Protein AF-H6VAK4-F1 (afdb_monomer_lite)

Radius of gyration: 19.09 Å; chains: 1; bounding box: 48×36×64 Å

Structure (mmCIF, N/CA/C/O backbone):
data_AF-H6VAK4-F1
#
_entry.id   AF-H6VAK4-F1
#
loop_
_atom_site.group_PDB
_atom_site.id
_atom_site.type_symbol
_atom_site.label_atom_id
_atom_site.label_alt_id
_atom_site.label_comp_id
_atom_site.label_asym_id
_atom_site.label_entity_id
_atom_site.label_seq_id
_atom_site.pdbx_PDB_ins_code
_atom_site.Cartn_x
_atom_site.Cartn_y
_atom_site.Cartn_z
_atom_site.occupancy
_atom_site.B_iso_or_equiv
_atom_site.auth_seq_id
_atom_site.auth_comp_id
_atom_site.auth_asym_id
_atom_site.auth_atom_id
_atom_site.pdbx_PDB_model_num
ATOM 1 N N . LEU A 1 1 ? 25.080 -25.297 -40.676 1.00 35.22 1 LEU A N 1
ATOM 2 C CA . LEU A 1 1 ? 25.517 -24.060 -39.998 1.00 35.22 1 LEU A CA 1
ATOM 3 C C . LEU A 1 1 ? 24.620 -22.936 -40.492 1.00 35.22 1 LEU A C 1
ATOM 5 O O . LEU A 1 1 ? 24.879 -22.384 -41.548 1.00 35.22 1 LEU A O 1
ATOM 9 N N . ILE A 1 2 ? 23.504 -22.697 -39.806 1.00 36.25 2 ILE A N 1
ATOM 10 C CA . ILE A 1 2 ? 22.778 -21.432 -39.936 1.00 36.25 2 ILE A CA 1
ATOM 11 C C . ILE A 1 2 ? 23.141 -20.692 -38.657 1.00 36.25 2 ILE A C 1
ATOM 13 O O . ILE A 1 2 ? 22.625 -21.015 -37.588 1.00 36.25 2 ILE A O 1
ATOM 17 N N . GLU A 1 3 ? 24.128 -19.806 -38.751 1.00 39.28 3 GLU A N 1
ATOM 18 C CA . GLU A 1 3 ? 24.404 -18.829 -37.705 1.00 39.28 3 GLU A CA 1
ATOM 19 C C . GLU A 1 3 ? 23.199 -17.892 -37.648 1.00 39.28 3 GLU A C 1
ATOM 21 O O . GLU A 1 3 ? 22.994 -17.041 -38.511 1.00 39.28 3 GLU A O 1
ATOM 26 N N . GLY A 1 4 ? 22.331 -18.126 -36.667 1.00 40.47 4 GLY A N 1
ATOM 27 C CA . GLY A 1 4 ? 21.309 -17.165 -36.300 1.00 40.47 4 GLY A CA 1
ATOM 28 C C . GLY A 1 4 ? 21.990 -16.007 -35.588 1.00 40.47 4 GLY A C 1
ATOM 29 O O . GLY A 1 4 ? 22.412 -16.158 -34.442 1.00 40.47 4 GLY A O 1
ATOM 30 N N . ASP A 1 5 ? 22.080 -14.868 -36.268 1.00 41.22 5 ASP A N 1
ATOM 31 C CA . ASP A 1 5 ? 22.431 -13.584 -35.672 1.00 41.22 5 ASP A CA 1
ATOM 32 C C . ASP A 1 5 ? 21.415 -13.266 -34.567 1.00 41.22 5 ASP A C 1
ATOM 34 O O . ASP A 1 5 ? 20.308 -12.770 -34.797 1.00 41.22 5 ASP A O 1
ATOM 38 N N . CYS A 1 6 ? 21.771 -13.605 -33.329 1.00 45.53 6 CYS A N 1
ATOM 39 C CA . CYS A 1 6 ? 21.015 -13.222 -32.151 1.00 45.53 6 CYS A CA 1
ATOM 40 C C . CYS A 1 6 ? 21.293 -11.737 -31.905 1.00 45.53 6 CYS A C 1
ATOM 42 O O . CYS A 1 6 ? 22.131 -11.366 -31.080 1.00 45.53 6 CYS A O 1
ATOM 44 N N . VAL A 1 7 ? 20.618 -10.875 -32.674 1.00 52.66 7 VAL A N 1
ATOM 45 C CA . VAL A 1 7 ? 20.557 -9.435 -32.420 1.00 52.66 7 VAL A CA 1
ATOM 46 C C . VAL A 1 7 ? 20.171 -9.278 -30.955 1.00 52.66 7 VAL A C 1
ATOM 48 O O . VAL A 1 7 ? 19.052 -9.619 -30.566 1.00 52.66 7 VAL A O 1
ATOM 51 N N . LYS A 1 8 ? 21.108 -8.810 -30.121 1.00 50.12 8 LYS A N 1
ATOM 52 C CA . LYS A 1 8 ? 20.860 -8.531 -28.703 1.00 50.12 8 LYS A CA 1
ATOM 53 C C . LYS A 1 8 ? 19.751 -7.490 -28.626 1.00 50.12 8 LYS A C 1
ATOM 55 O O . LYS A 1 8 ? 19.989 -6.295 -28.784 1.00 50.12 8 LYS A O 1
ATOM 60 N N . ALA A 1 9 ? 18.522 -7.955 -28.449 1.00 58.75 9 ALA A N 1
ATOM 61 C CA . ALA A 1 9 ? 17.364 -7.092 -28.376 1.00 58.75 9 ALA A CA 1
ATOM 62 C C . ALA A 1 9 ? 17.539 -6.134 -27.192 1.00 58.75 9 ALA A C 1
ATOM 64 O O . ALA A 1 9 ? 17.789 -6.569 -26.068 1.00 58.75 9 ALA A O 1
ATOM 65 N N . ASN A 1 1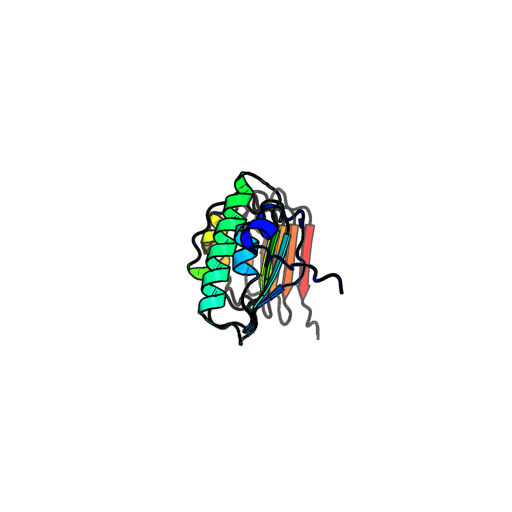0 ? 17.421 -4.827 -27.450 1.00 70.12 10 ASN A N 1
ATOM 66 C CA . ASN A 1 10 ? 17.454 -3.823 -26.393 1.00 70.12 10 ASN A CA 1
ATOM 67 C C . ASN A 1 10 ? 16.316 -4.135 -25.392 1.00 70.12 10 ASN A C 1
ATOM 69 O O . ASN A 1 10 ? 15.145 -4.111 -25.798 1.00 70.12 10 ASN A O 1
ATOM 73 N N . PRO A 1 11 ? 16.621 -4.408 -24.110 1.00 69.44 11 PRO A N 1
ATOM 74 C CA . PRO A 1 11 ? 15.619 -4.780 -23.115 1.00 69.44 11 PRO A CA 1
ATOM 75 C C . PRO A 1 11 ? 14.506 -3.728 -22.965 1.00 69.44 11 PRO A C 1
ATOM 77 O O . PRO A 1 11 ? 13.351 -4.079 -22.726 1.00 69.44 11 PRO A O 1
ATOM 80 N N . GLU A 1 12 ? 14.816 -2.447 -23.187 1.00 75.38 12 GLU A N 1
ATOM 81 C CA . GLU A 1 12 ? 13.841 -1.350 -23.159 1.00 75.38 12 GLU A CA 1
ATOM 82 C C . GLU A 1 12 ? 12.853 -1.388 -24.334 1.00 75.38 12 GLU A C 1
ATOM 84 O O . GLU A 1 12 ? 11.674 -1.064 -24.189 1.00 75.38 12 GLU A O 1
ATOM 89 N N . HIS A 1 13 ? 13.306 -1.791 -25.523 1.00 75.62 13 HIS A N 1
ATOM 90 C CA . HIS A 1 13 ? 12.418 -1.936 -26.677 1.00 75.62 13 HIS A CA 1
ATOM 91 C C . HIS A 1 13 ? 11.466 -3.120 -26.502 1.00 75.62 13 HIS A C 1
ATOM 93 O O . HIS A 1 13 ? 10.291 -3.028 -26.867 1.00 75.62 13 HIS A O 1
ATOM 99 N N . LEU A 1 14 ? 11.948 -4.211 -25.902 1.00 72.31 14 LEU A N 1
ATOM 100 C CA . LEU A 1 14 ? 11.117 -5.369 -25.584 1.00 72.31 14 LEU A CA 1
ATOM 101 C C . LEU A 1 14 ? 10.090 -5.055 -24.491 1.00 72.31 14 LEU A C 1
ATOM 103 O O . LEU A 1 14 ? 8.928 -5.438 -24.617 1.00 72.31 14 LEU A O 1
ATOM 107 N N . SER A 1 15 ? 10.478 -4.320 -23.447 1.00 78.88 15 SER A N 1
ATOM 108 C CA . SER A 1 15 ? 9.568 -3.966 -22.352 1.00 78.88 15 SER A CA 1
ATOM 109 C C . SER A 1 15 ? 8.464 -2.999 -22.785 1.00 78.88 15 SER A C 1
ATOM 111 O O . SER A 1 15 ? 7.313 -3.205 -22.401 1.00 78.88 15 SER A O 1
ATOM 113 N N . LYS A 1 16 ? 8.754 -2.024 -23.662 1.00 84.12 16 LYS A N 1
ATOM 114 C CA . LYS A 1 16 ? 7.732 -1.133 -24.255 1.00 84.12 16 LYS A CA 1
ATOM 115 C C . LYS A 1 16 ? 6.671 -1.890 -25.053 1.00 84.12 16 LYS A C 1
ATOM 117 O O . LYS A 1 16 ? 5.505 -1.505 -25.048 1.00 84.12 16 LYS A O 1
ATOM 122 N N . ARG A 1 17 ? 7.071 -2.963 -25.742 1.00 86.69 17 ARG A N 1
ATOM 123 C CA . ARG A 1 17 ? 6.168 -3.828 -26.520 1.00 86.69 17 ARG A CA 1
ATOM 124 C C . ARG A 1 17 ? 5.537 -4.942 -25.688 1.00 86.69 17 ARG A C 1
ATOM 126 O O . ARG A 1 17 ? 4.727 -5.700 -26.217 1.00 86.69 17 ARG A O 1
ATOM 133 N N . SER A 1 18 ? 5.903 -5.055 -24.412 1.00 88.06 18 SER A N 1
ATOM 134 C CA . SER A 1 18 ? 5.407 -6.120 -23.556 1.00 88.06 18 SER A CA 1
ATOM 135 C C . SER A 1 18 ? 3.895 -6.023 -23.387 1.00 88.06 18 SER A C 1
ATOM 137 O O . SER A 1 18 ? 3.335 -4.972 -23.066 1.00 88.06 18 SER A O 1
ATOM 139 N N . THR A 1 19 ? 3.232 -7.158 -23.570 1.00 93.50 19 THR A N 1
ATOM 140 C CA . THR A 1 19 ? 1.805 -7.331 -23.304 1.00 93.50 19 THR A CA 1
ATOM 141 C C . THR A 1 19 ? 1.542 -7.876 -21.905 1.00 93.50 19 THR A C 1
ATOM 143 O O . THR A 1 19 ? 0.398 -8.183 -21.589 1.00 93.50 19 THR A O 1
ATOM 146 N N . LEU A 1 20 ? 2.578 -8.009 -21.066 1.00 94.50 20 LEU A N 1
ATOM 147 C CA . LEU A 1 20 ? 2.433 -8.538 -19.716 1.00 94.50 20 LEU A CA 1
ATOM 148 C C . LEU A 1 20 ? 1.608 -7.575 -18.857 1.00 94.50 20 LEU A C 1
ATOM 150 O O . LEU A 1 20 ? 2.017 -6.443 -18.604 1.00 94.50 20 LEU A O 1
ATOM 154 N N . GLU A 1 21 ? 0.472 -8.059 -18.363 1.00 95.50 21 GLU A N 1
ATOM 155 C CA . GLU A 1 21 ? -0.410 -7.288 -17.483 1.00 95.50 21 GLU A CA 1
ATOM 156 C C . GLU A 1 21 ? -0.211 -7.620 -16.004 1.00 95.50 21 GLU A C 1
ATOM 158 O O . GLU A 1 21 ? -0.473 -6.789 -15.138 1.00 95.50 21 GLU A O 1
ATOM 163 N N . THR A 1 22 ? 0.273 -8.818 -15.683 1.00 96.44 22 THR A N 1
ATOM 164 C CA . THR A 1 22 ? 0.459 -9.255 -14.298 1.00 96.44 22 THR A CA 1
ATOM 165 C C . THR A 1 22 ? 1.819 -9.902 -14.109 1.00 96.44 22 THR A C 1
ATOM 167 O O . THR A 1 22 ? 2.138 -10.887 -14.765 1.00 96.44 22 THR A O 1
ATOM 170 N N . LEU A 1 23 ? 2.571 -9.409 -13.129 1.00 95.62 23 LEU A N 1
ATOM 171 C CA . LEU A 1 23 ? 3.719 -10.089 -12.551 1.00 95.62 23 LEU A CA 1
ATOM 172 C C . LEU A 1 23 ? 3.431 -10.388 -11.079 1.00 95.62 23 LEU A C 1
ATOM 174 O O . LEU A 1 23 ? 3.449 -9.497 -10.235 1.00 95.62 23 LEU A O 1
ATOM 178 N N . SER A 1 24 ? 3.146 -11.651 -10.764 1.00 91.56 24 SER A N 1
ATOM 179 C CA . SER A 1 24 ? 2.746 -12.064 -9.408 1.00 91.56 24 SER A CA 1
ATOM 180 C C . SER A 1 24 ? 3.899 -12.533 -8.517 1.00 91.56 24 SER A C 1
ATOM 182 O O . SER A 1 24 ? 3.641 -13.065 -7.441 1.00 91.56 24 SER A O 1
ATOM 184 N N . GLY A 1 25 ? 5.148 -12.306 -8.916 1.00 88.19 25 GLY A N 1
ATOM 185 C CA . GLY A 1 25 ? 6.298 -12.604 -8.073 1.00 88.19 25 GLY A CA 1
ATOM 186 C C . GLY A 1 25 ? 7.599 -12.168 -8.724 1.00 88.19 25 GLY A C 1
ATOM 187 O O . GLY A 1 25 ? 8.022 -12.744 -9.720 1.00 88.19 25 GLY A O 1
ATOM 188 N N . PHE A 1 26 ? 8.228 -11.155 -8.144 1.00 91.44 26 PHE A N 1
ATOM 189 C CA . PHE A 1 26 ? 9.594 -10.764 -8.445 1.00 91.44 26 PHE A CA 1
ATOM 190 C C . PHE A 1 26 ? 10.385 -10.702 -7.145 1.00 91.44 26 PHE A C 1
ATOM 192 O O . PHE A 1 26 ? 10.019 -9.960 -6.237 1.00 91.44 26 PHE A O 1
ATOM 199 N N . VAL A 1 27 ? 11.462 -11.476 -7.057 1.00 91.25 27 VAL A N 1
ATOM 200 C CA . VAL A 1 27 ? 12.340 -11.482 -5.887 1.00 91.25 27 VAL A CA 1
ATOM 201 C C . VAL A 1 27 ? 13.517 -10.558 -6.162 1.00 91.25 27 VAL A C 1
ATOM 203 O O . VAL A 1 27 ? 14.342 -10.824 -7.033 1.00 91.25 27 VAL A O 1
ATOM 206 N N . MET A 1 28 ? 13.602 -9.477 -5.401 1.00 87.88 28 MET A N 1
ATOM 207 C CA . MET A 1 28 ? 14.709 -8.540 -5.427 1.00 87.88 28 MET A CA 1
ATOM 208 C C . MET A 1 28 ? 15.773 -8.969 -4.419 1.00 87.88 28 MET A C 1
ATOM 210 O O . MET A 1 28 ? 15.598 -8.813 -3.214 1.00 87.88 28 MET A O 1
ATOM 214 N N . GLY A 1 29 ? 16.881 -9.500 -4.929 1.00 83.50 29 GLY A N 1
ATOM 215 C CA . GLY A 1 29 ? 18.116 -9.723 -4.178 1.00 83.50 29 GLY A CA 1
ATOM 216 C C . GLY A 1 29 ? 19.263 -8.954 -4.828 1.00 83.50 29 GLY A C 1
ATOM 217 O O . GLY A 1 29 ? 19.161 -7.752 -5.085 1.00 83.50 29 GLY A O 1
ATOM 218 N N . GLU A 1 30 ? 20.343 -9.652 -5.162 1.00 77.62 30 GLU A N 1
ATOM 219 C CA . GLU A 1 30 ? 21.516 -9.034 -5.791 1.00 77.62 30 GLU A CA 1
ATOM 220 C C . GLU A 1 30 ? 21.344 -8.745 -7.289 1.00 77.62 30 GLU A C 1
ATOM 222 O O . GLU A 1 30 ? 21.948 -7.800 -7.811 1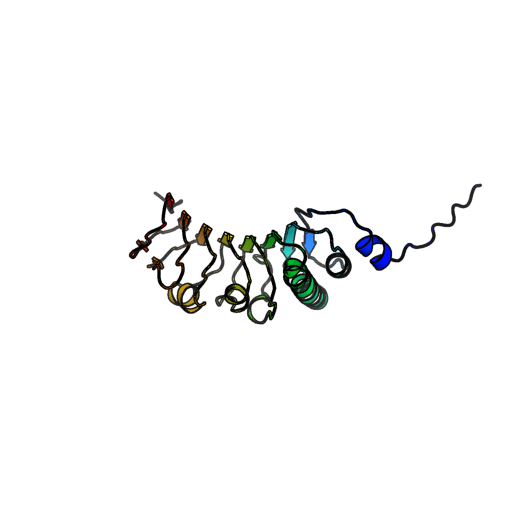.00 77.62 30 GLU A O 1
ATOM 227 N N . SER A 1 31 ? 20.511 -9.537 -7.971 1.00 72.38 31 SER A N 1
ATOM 228 C CA . SER A 1 31 ? 20.282 -9.457 -9.416 1.00 72.38 31 SER A CA 1
ATOM 229 C C . SER A 1 31 ? 19.615 -8.146 -9.829 1.00 72.38 31 SER A C 1
ATOM 231 O O . SER A 1 31 ? 18.686 -7.671 -9.174 1.00 72.38 31 SER A O 1
ATOM 233 N N . GLU A 1 32 ? 20.066 -7.591 -10.949 1.00 73.56 32 GLU A N 1
ATOM 234 C CA . GLU A 1 32 ? 19.511 -6.379 -11.560 1.00 73.56 32 GLU A CA 1
ATOM 235 C C . GLU A 1 32 ? 18.471 -6.719 -12.634 1.00 73.56 32 GLU A C 1
ATOM 237 O O . GLU A 1 32 ? 18.398 -7.854 -13.104 1.00 73.56 32 GLU A O 1
ATOM 242 N N . GLY A 1 33 ? 17.706 -5.719 -13.082 1.00 78.69 33 GLY A N 1
ATOM 243 C CA . GLY A 1 33 ? 17.108 -5.737 -14.420 1.00 78.69 33 GLY A CA 1
ATOM 244 C C . GLY A 1 33 ? 15.597 -5.548 -14.459 1.00 78.69 33 GLY A C 1
ATOM 245 O O . GLY A 1 33 ? 15.107 -4.810 -15.310 1.00 78.69 33 GLY A O 1
ATOM 246 N N . PHE A 1 34 ? 14.832 -6.163 -13.553 1.00 87.81 34 PHE A N 1
ATOM 247 C CA . PHE A 1 34 ? 13.371 -6.036 -13.628 1.00 87.81 34 PHE A CA 1
ATOM 248 C C . PHE A 1 34 ? 12.846 -4.619 -13.336 1.00 87.81 34 PHE A C 1
ATOM 250 O O . PHE A 1 34 ? 12.007 -4.158 -14.110 1.00 87.81 34 PHE A O 1
ATOM 257 N N . PRO A 1 35 ? 13.306 -3.891 -12.296 1.00 89.38 35 PRO A N 1
ATOM 258 C CA . PRO A 1 35 ? 12.824 -2.531 -12.041 1.00 89.38 35 PRO A CA 1
ATOM 259 C C . PRO A 1 35 ? 12.971 -1.596 -13.249 1.00 89.38 35 PRO A C 1
ATOM 261 O O . PRO A 1 35 ? 12.055 -0.846 -13.583 1.00 89.38 35 PRO A O 1
ATOM 264 N N . GLN A 1 36 ? 14.089 -1.701 -13.967 1.00 88.44 36 GLN A N 1
ATOM 265 C CA . GLN A 1 36 ? 14.347 -0.935 -15.182 1.00 88.44 36 GLN A CA 1
ATOM 266 C C . GLN A 1 36 ? 13.302 -1.250 -16.255 1.00 88.44 36 GLN A C 1
ATOM 268 O O . GLN A 1 36 ? 12.682 -0.342 -16.805 1.00 88.44 36 GLN A O 1
ATOM 273 N N . LEU A 1 37 ? 13.038 -2.538 -16.501 1.00 90.88 37 LEU A N 1
ATOM 274 C CA . LEU A 1 37 ? 12.029 -2.974 -17.467 1.00 90.88 37 LEU A CA 1
ATOM 275 C C . LEU A 1 37 ? 10.624 -2.518 -17.069 1.00 90.88 37 LEU A C 1
ATOM 277 O O . LEU A 1 37 ? 9.894 -2.001 -17.912 1.00 90.88 37 LEU A O 1
ATOM 281 N N . MET A 1 38 ? 10.264 -2.661 -15.790 1.00 92.56 38 MET A N 1
ATOM 282 C CA . MET A 1 38 ? 8.957 -2.297 -15.237 1.00 92.56 38 MET A CA 1
ATOM 283 C C . MET A 1 38 ? 8.565 -0.853 -15.571 1.00 92.56 38 MET A C 1
ATOM 285 O O . MET A 1 38 ? 7.401 -0.600 -15.882 1.00 92.56 38 MET A O 1
ATOM 289 N N . SER A 1 39 ? 9.527 0.074 -15.581 1.00 91.19 39 SER A N 1
ATOM 290 C CA . SER A 1 39 ? 9.291 1.488 -15.909 1.00 91.19 39 SER A CA 1
ATOM 291 C C . SER A 1 39 ? 8.786 1.730 -17.345 1.00 91.19 39 SER A C 1
ATOM 293 O O . SER A 1 39 ? 8.204 2.772 -17.649 1.00 91.19 39 SER A O 1
ATOM 295 N N . HIS A 1 40 ? 8.959 0.758 -18.239 1.00 91.44 40 HIS A N 1
ATOM 296 C CA . HIS A 1 40 ? 8.570 0.857 -19.644 1.00 91.44 40 HIS A CA 1
ATOM 297 C C . HIS A 1 40 ? 7.342 0.005 -20.000 1.00 91.44 40 HIS A C 1
ATOM 299 O O . HIS A 1 40 ? 6.793 0.143 -21.094 1.00 91.44 40 HIS A O 1
ATOM 305 N N . MET A 1 41 ? 6.872 -0.852 -19.090 1.00 93.19 41 MET A N 1
ATOM 306 C CA . MET A 1 41 ? 5.788 -1.805 -19.346 1.00 93.19 41 MET A CA 1
ATOM 307 C C . MET A 1 41 ? 4.408 -1.160 -19.159 1.00 93.19 41 MET A C 1
ATOM 309 O O . MET A 1 41 ? 3.751 -1.306 -18.127 1.00 93.19 41 MET A O 1
ATOM 313 N N . LYS A 1 42 ? 3.920 -0.461 -20.190 1.00 90.44 42 LYS A N 1
ATOM 314 C CA . LYS A 1 42 ? 2.657 0.306 -20.132 1.00 90.44 42 LYS A CA 1
ATOM 315 C C . LYS A 1 42 ? 1.407 -0.534 -19.864 1.00 90.44 42 LYS A C 1
ATOM 317 O O . LYS A 1 42 ? 0.452 -0.026 -19.274 1.00 90.44 42 LYS A O 1
ATOM 322 N N . ARG A 1 43 ? 1.412 -1.811 -20.253 1.00 92.81 43 ARG A N 1
ATOM 323 C CA . ARG A 1 43 ? 0.301 -2.746 -20.012 1.00 92.81 43 ARG A CA 1
ATOM 324 C C . ARG A 1 43 ? 0.340 -3.417 -18.644 1.00 92.81 43 ARG A C 1
ATOM 326 O O . ARG A 1 43 ? -0.673 -3.967 -18.238 1.00 92.81 43 ARG A O 1
ATOM 333 N N . LEU A 1 44 ? 1.438 -3.307 -17.898 1.00 95.75 44 LEU A N 1
ATOM 334 C CA . LEU A 1 44 ? 1.546 -3.921 -16.579 1.00 95.75 44 LEU A CA 1
ATOM 335 C C . LEU A 1 44 ? 0.531 -3.280 -15.622 1.00 95.75 44 LEU A C 1
ATOM 337 O O . LEU A 1 44 ? 0.561 -2.078 -15.375 1.00 95.75 44 LEU A O 1
ATOM 341 N N . ARG A 1 45 ? -0.405 -4.080 -15.113 1.00 96.19 45 ARG A N 1
ATOM 342 C CA . ARG A 1 45 ? -1.478 -3.683 -14.191 1.00 96.19 45 ARG A CA 1
ATOM 343 C C . ARG A 1 45 ? -1.234 -4.163 -12.776 1.00 96.19 45 ARG A C 1
ATOM 345 O O . ARG A 1 45 ? -1.618 -3.475 -11.841 1.00 96.19 45 ARG A O 1
ATOM 352 N N . LYS A 1 46 ? -0.604 -5.320 -12.596 1.00 97.94 46 LYS A N 1
ATOM 353 C CA . LYS A 1 46 ? -0.397 -5.917 -11.276 1.00 97.94 46 LYS A CA 1
ATOM 354 C C . LYS A 1 46 ? 1.043 -6.347 -11.091 1.00 97.94 46 LYS A C 1
ATOM 356 O O . LYS A 1 46 ? 1.570 -7.081 -11.921 1.00 97.94 46 LYS A O 1
ATOM 361 N N . VAL A 1 47 ? 1.651 -5.930 -9.987 1.00 97.12 47 VAL A N 1
ATOM 362 C CA . VAL A 1 47 ? 3.030 -6.290 -9.646 1.00 97.12 47 VAL A CA 1
ATOM 363 C C . VAL A 1 47 ? 3.109 -6.722 -8.190 1.00 97.12 47 VAL A C 1
ATOM 365 O O . VAL A 1 47 ? 2.572 -6.048 -7.311 1.00 97.12 47 VAL A O 1
ATOM 368 N N . LYS A 1 48 ? 3.780 -7.847 -7.937 1.00 97.25 48 LYS A N 1
ATOM 369 C CA . LYS A 1 48 ? 4.169 -8.299 -6.601 1.00 97.25 48 LYS A CA 1
ATOM 370 C C . LYS A 1 48 ? 5.686 -8.419 -6.514 1.00 97.25 48 LYS A C 1
ATOM 372 O O . LYS A 1 48 ? 6.281 -9.158 -7.297 1.00 97.25 48 LYS A O 1
ATOM 377 N N . ILE A 1 49 ? 6.286 -7.712 -5.567 1.00 94.88 49 ILE A N 1
ATOM 378 C CA . ILE A 1 49 ? 7.733 -7.669 -5.344 1.00 94.88 49 ILE A CA 1
ATOM 379 C C . ILE A 1 49 ? 8.045 -8.170 -3.931 1.00 94.88 49 ILE A C 1
ATOM 381 O O . ILE A 1 49 ? 7.335 -7.828 -2.991 1.00 94.88 49 ILE A O 1
ATOM 385 N N . TRP A 1 50 ? 9.108 -8.956 -3.792 1.00 94.38 50 TRP A N 1
ATOM 386 C CA . TRP A 1 50 ? 9.668 -9.405 -2.520 1.00 94.38 50 TRP A CA 1
ATOM 387 C C . TRP A 1 50 ? 11.111 -8.931 -2.410 1.00 94.38 50 TRP A C 1
ATOM 389 O O . TRP A 1 50 ? 11.959 -9.350 -3.195 1.00 94.38 50 TRP A O 1
ATOM 399 N N . CYS A 1 51 ? 11.401 -8.063 -1.453 1.00 92.44 51 CYS A N 1
ATOM 400 C CA . CYS A 1 51 ? 12.727 -7.514 -1.214 1.00 92.44 51 CYS A CA 1
ATOM 401 C C . CYS A 1 51 ? 13.445 -8.339 -0.150 1.00 92.44 51 CYS A C 1
ATOM 403 O O . CYS A 1 51 ? 13.029 -8.370 1.006 1.00 92.44 51 CYS A O 1
ATOM 405 N N . LYS A 1 52 ? 14.539 -8.992 -0.547 1.00 91.94 52 LYS A N 1
ATOM 406 C CA . LYS A 1 52 ? 15.418 -9.731 0.361 1.00 91.94 52 LYS A CA 1
ATOM 407 C C . LYS A 1 52 ? 16.393 -8.795 1.067 1.00 91.94 52 LYS A C 1
ATOM 409 O O . LYS A 1 52 ? 16.744 -7.740 0.539 1.00 91.94 52 LYS A O 1
ATOM 414 N N . SER A 1 53 ? 16.932 -9.244 2.196 1.00 90.38 53 SER A N 1
ATOM 415 C CA . SER A 1 53 ? 18.019 -8.562 2.921 1.00 90.38 53 SER A CA 1
ATOM 416 C C . SER A 1 53 ? 19.274 -8.334 2.068 1.00 90.38 53 SER A C 1
ATOM 418 O O . SER A 1 53 ? 20.006 -7.369 2.263 1.00 90.38 53 SER A O 1
ATOM 420 N N . THR A 1 54 ? 19.491 -9.192 1.069 1.00 90.06 54 THR A N 1
ATOM 421 C CA . THR A 1 54 ? 20.586 -9.105 0.084 1.00 90.06 54 THR A CA 1
ATOM 422 C C . THR A 1 54 ? 20.386 -8.023 -0.987 1.00 90.06 54 THR A C 1
ATOM 424 O O . THR A 1 54 ? 21.254 -7.831 -1.843 1.00 90.06 54 THR A O 1
ATOM 427 N N . ALA A 1 55 ? 19.253 -7.311 -0.988 1.00 88.75 55 ALA A N 1
ATOM 428 C CA . ALA A 1 55 ? 18.982 -6.264 -1.964 1.00 88.75 55 ALA A CA 1
ATOM 429 C C . ALA A 1 55 ? 19.972 -5.098 -1.829 1.00 88.75 55 ALA A C 1
ATOM 431 O O . ALA A 1 55 ? 20.006 -4.375 -0.834 1.00 88.75 55 ALA A O 1
ATOM 432 N N . LYS A 1 56 ? 20.772 -4.874 -2.876 1.00 88.62 56 LYS A N 1
ATOM 433 C CA . LYS A 1 56 ? 21.735 -3.765 -2.921 1.00 88.62 56 LYS A CA 1
ATOM 434 C C . LYS A 1 56 ? 21.001 -2.421 -2.974 1.00 88.62 56 LYS A C 1
ATOM 436 O O . LYS A 1 56 ? 20.011 -2.287 -3.691 1.00 88.62 56 LYS A O 1
ATOM 441 N N . ARG A 1 57 ? 21.551 -1.379 -2.333 1.00 87.88 57 ARG A N 1
ATOM 442 C CA . ARG A 1 57 ? 20.979 -0.013 -2.336 1.00 87.88 57 ARG A CA 1
ATOM 443 C C . ARG A 1 57 ? 20.644 0.498 -3.741 1.00 87.88 57 ARG A C 1
ATOM 445 O O . ARG A 1 57 ? 19.587 1.075 -3.953 1.00 87.88 57 ARG A O 1
ATOM 452 N N . ARG A 1 58 ? 21.510 0.225 -4.721 1.00 88.44 58 ARG A N 1
ATOM 453 C CA . ARG A 1 58 ? 21.267 0.566 -6.132 1.00 88.44 58 ARG A CA 1
ATOM 454 C C . ARG A 1 58 ? 20.011 -0.105 -6.719 1.00 88.44 58 ARG A C 1
ATOM 456 O O . ARG A 1 58 ? 19.288 0.557 -7.453 1.00 88.44 58 ARG A O 1
ATOM 463 N N . ASN A 1 59 ? 19.717 -1.361 -6.361 1.00 88.44 59 ASN A N 1
ATOM 464 C CA . 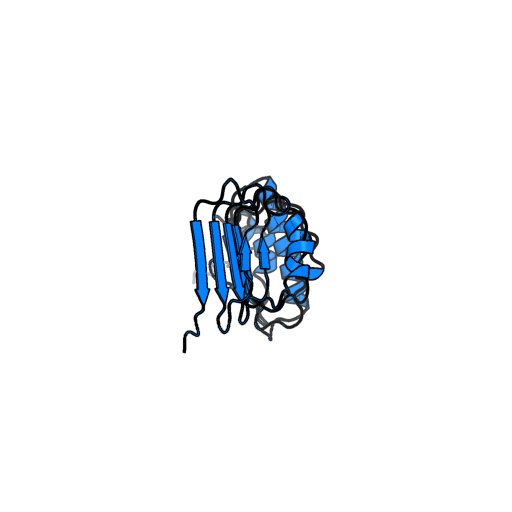ASN A 1 59 ? 18.496 -2.060 -6.787 1.00 88.44 59 ASN A CA 1
ATOM 465 C C . ASN A 1 59 ? 17.257 -1.424 -6.145 1.00 88.44 59 ASN A C 1
ATOM 467 O O . ASN A 1 59 ? 16.251 -1.232 -6.821 1.00 88.44 59 ASN A O 1
ATOM 471 N N . LEU A 1 60 ? 17.348 -1.048 -4.865 1.00 89.25 60 LEU A N 1
ATOM 472 C CA . LEU A 1 60 ? 16.266 -0.361 -4.153 1.00 89.25 60 LEU A CA 1
ATOM 473 C C . LEU A 1 60 ? 15.966 1.013 -4.767 1.00 89.25 60 LEU A C 1
ATOM 475 O O . LEU A 1 60 ? 14.805 1.329 -4.996 1.00 89.25 60 LEU A O 1
ATOM 479 N N . ASN A 1 61 ? 16.994 1.787 -5.123 1.00 90.00 61 ASN A N 1
ATOM 480 C CA . ASN A 1 61 ? 16.812 3.072 -5.807 1.00 90.00 61 ASN A CA 1
ATOM 481 C C . ASN A 1 61 ? 16.140 2.891 -7.181 1.00 90.00 61 ASN A C 1
ATOM 483 O O . ASN A 1 61 ? 15.240 3.640 -7.547 1.00 90.00 61 ASN A O 1
ATOM 487 N N . GLN A 1 62 ? 16.548 1.874 -7.947 1.00 90.94 62 GLN A N 1
ATOM 488 C CA . GLN A 1 62 ? 15.911 1.554 -9.230 1.00 90.94 62 GLN A CA 1
ATOM 489 C C . GLN A 1 62 ? 14.456 1.106 -9.045 1.00 90.94 62 GLN A C 1
ATOM 491 O O . GLN A 1 62 ? 13.598 1.452 -9.857 1.00 90.94 62 GLN A O 1
ATOM 496 N N . LEU A 1 63 ? 14.163 0.363 -7.973 1.00 92.25 63 LEU A N 1
ATOM 497 C CA . LEU A 1 63 ? 12.801 -0.019 -7.609 1.00 92.25 63 LEU A CA 1
ATOM 498 C C . LEU A 1 63 ? 11.939 1.191 -7.274 1.00 92.25 63 LEU A C 1
ATOM 500 O O . LEU A 1 63 ? 10.800 1.268 -7.728 1.00 92.25 63 LEU A O 1
ATOM 504 N N . GLU A 1 64 ? 12.483 2.122 -6.495 1.00 93.31 64 GLU A N 1
ATOM 505 C CA . GLU A 1 64 ? 11.808 3.360 -6.131 1.00 93.31 64 GLU A CA 1
ATOM 506 C C . GLU A 1 64 ? 11.359 4.120 -7.386 1.00 93.31 64 GLU A C 1
ATOM 508 O O . GLU A 1 64 ? 10.181 4.462 -7.517 1.00 93.31 64 GLU A O 1
ATOM 513 N N . GLU A 1 65 ? 12.264 4.313 -8.349 1.00 93.12 65 GLU A N 1
ATOM 514 C CA . GLU A 1 65 ? 11.947 4.981 -9.614 1.00 93.12 65 GLU A CA 1
ATOM 515 C C . GLU A 1 65 ? 10.933 4.195 -10.455 1.00 93.12 65 GLU A C 1
ATOM 517 O O . GLU A 1 65 ? 9.969 4.767 -10.973 1.00 93.12 65 GLU A O 1
ATOM 522 N N . ALA A 1 66 ? 11.075 2.871 -10.536 1.00 94.50 66 ALA A N 1
ATOM 523 C CA . ALA A 1 66 ? 10.128 2.018 -11.247 1.00 94.50 66 ALA A CA 1
ATOM 524 C C . ALA A 1 66 ? 8.709 2.107 -10.662 1.00 94.50 66 ALA A C 1
ATOM 526 O O . ALA A 1 66 ? 7.728 2.181 -11.405 1.00 94.50 66 ALA A O 1
ATOM 527 N N . ILE A 1 67 ? 8.591 2.151 -9.332 1.00 95.44 67 ILE A N 1
ATOM 528 C CA . ILE A 1 67 ? 7.317 2.316 -8.627 1.00 95.44 67 ILE A CA 1
ATOM 529 C C . ILE A 1 67 ? 6.718 3.694 -8.902 1.00 95.44 67 ILE A C 1
ATOM 531 O O . ILE A 1 67 ? 5.523 3.772 -9.190 1.00 95.44 67 ILE A O 1
ATOM 535 N N . LYS A 1 68 ? 7.518 4.772 -8.871 1.00 95.81 68 LYS A N 1
ATOM 536 C CA . LYS A 1 68 ? 7.043 6.124 -9.226 1.00 95.81 68 LYS A CA 1
ATOM 537 C C . LYS A 1 68 ? 6.426 6.132 -10.620 1.00 95.81 68 LYS A C 1
ATOM 539 O O . LYS A 1 68 ? 5.321 6.645 -10.801 1.00 95.81 68 LYS A O 1
ATOM 544 N N . VAL A 1 69 ? 7.103 5.522 -11.593 1.00 95.56 69 VAL A N 1
ATOM 545 C CA . VAL A 1 69 ? 6.598 5.413 -12.967 1.00 95.56 69 VAL A CA 1
ATOM 546 C C . VAL A 1 69 ? 5.326 4.569 -13.032 1.00 95.56 69 VAL A C 1
ATOM 548 O O . VAL A 1 69 ? 4.346 5.001 -13.634 1.00 95.56 69 VAL A O 1
ATOM 551 N N . PHE A 1 70 ? 5.298 3.412 -12.370 1.00 96.56 70 PHE A N 1
ATOM 552 C CA . PHE A 1 70 ? 4.133 2.527 -12.357 1.00 96.56 70 PHE A CA 1
ATOM 553 C C . PHE A 1 70 ? 2.885 3.185 -11.752 1.00 96.56 70 PHE A C 1
ATOM 555 O O . PHE A 1 70 ? 1.792 3.030 -12.295 1.00 96.56 70 PHE A O 1
ATOM 562 N N . ILE A 1 71 ? 3.048 3.933 -10.656 1.00 96.50 71 ILE A N 1
ATOM 563 C CA . ILE A 1 71 ? 1.972 4.689 -9.999 1.00 96.50 71 ILE A CA 1
ATOM 564 C C . ILE A 1 71 ? 1.490 5.835 -10.895 1.00 96.50 71 ILE A C 1
ATOM 566 O O . ILE A 1 71 ? 0.284 6.015 -11.079 1.00 96.50 71 ILE A O 1
ATOM 570 N N . ARG A 1 72 ? 2.415 6.594 -11.494 1.00 95.56 72 ARG A N 1
ATOM 571 C CA . ARG A 1 72 ? 2.088 7.695 -12.412 1.00 95.56 72 ARG A CA 1
ATOM 572 C C . ARG A 1 72 ? 1.302 7.201 -13.627 1.00 95.56 72 ARG A C 1
ATOM 574 O O . ARG A 1 72 ? 0.278 7.785 -13.971 1.00 95.56 72 ARG A O 1
ATOM 581 N N . ASP A 1 73 ? 1.741 6.102 -14.235 1.00 94.62 73 ASP A N 1
ATOM 582 C CA . ASP A 1 73 ? 1.078 5.482 -15.388 1.00 94.62 73 ASP A CA 1
ATOM 583 C C . ASP A 1 73 ? -0.330 4.949 -15.048 1.00 94.62 73 ASP A C 1
ATOM 585 O O . ASP A 1 73 ? -1.125 4.663 -15.945 1.00 94.62 73 ASP A O 1
ATOM 589 N N . GLY A 1 74 ? -0.666 4.821 -13.760 1.00 94.62 74 GLY A N 1
ATOM 590 C CA . GLY A 1 74 ? -2.013 4.503 -13.294 1.00 94.62 74 GLY A CA 1
ATOM 591 C C . GLY A 1 74 ? -3.055 5.578 -13.601 1.00 94.62 74 GLY A C 1
ATOM 592 O O . GLY A 1 74 ? -4.241 5.265 -13.660 1.00 94.62 74 GLY A O 1
ATOM 593 N N . ASN A 1 75 ? -2.637 6.829 -13.826 1.00 92.88 75 ASN A N 1
ATOM 594 C CA . ASN A 1 75 ? -3.554 7.914 -14.187 1.00 92.88 75 ASN A CA 1
ATOM 595 C C . ASN A 1 75 ? -4.171 7.705 -15.578 1.00 92.88 75 ASN A C 1
ATOM 597 O O . ASN A 1 75 ? -5.369 7.902 -15.755 1.00 92.88 75 ASN A O 1
ATOM 601 N N . GLU A 1 76 ? -3.359 7.285 -16.551 1.00 91.00 76 GLU A N 1
ATOM 602 C CA . GLU A 1 76 ? -3.824 6.938 -17.902 1.00 91.00 76 GLU A CA 1
ATOM 603 C C . GLU A 1 76 ? -4.494 5.563 -17.922 1.00 91.00 76 GLU A C 1
ATOM 605 O O . GLU A 1 76 ? -5.463 5.331 -18.641 1.00 91.00 76 GLU A O 1
ATOM 610 N N . TRP A 1 77 ? -3.968 4.640 -17.116 1.00 87.44 77 TRP A N 1
ATOM 611 C CA . TRP A 1 77 ? -4.370 3.248 -17.125 1.00 87.44 77 TRP A CA 1
ATOM 612 C C . TRP A 1 77 ? -4.805 2.787 -15.731 1.00 87.44 77 TRP A C 1
ATOM 614 O O . TRP A 1 77 ? -3.969 2.275 -14.976 1.00 87.44 77 TRP A O 1
ATOM 624 N N . PRO A 1 78 ? -6.092 2.951 -15.381 1.00 84.19 78 PRO A N 1
ATOM 625 C CA . PRO A 1 78 ? -6.580 2.739 -14.025 1.00 84.19 78 PRO A CA 1
ATOM 626 C C . PRO A 1 78 ? -6.543 1.262 -13.605 1.00 84.19 78 PRO A C 1
ATOM 628 O O . PRO A 1 78 ? -6.236 0.364 -14.388 1.00 84.19 78 PRO A O 1
ATOM 631 N N . HIS A 1 79 ? -6.890 1.014 -12.340 1.00 91.00 79 HIS A N 1
ATOM 632 C CA . HIS A 1 79 ? -6.982 -0.325 -11.737 1.00 91.00 79 HIS A CA 1
ATOM 633 C C . HIS A 1 79 ? -5.642 -1.046 -11.536 1.00 91.00 79 HIS A C 1
ATOM 635 O O . HIS A 1 79 ? -5.583 -2.273 -11.440 1.00 91.00 79 HIS A O 1
ATOM 641 N N . ARG A 1 80 ? -4.553 -0.283 -11.405 1.00 96.50 80 ARG A N 1
ATOM 642 C CA . ARG A 1 80 ? -3.244 -0.841 -11.061 1.00 96.50 80 ARG A CA 1
ATOM 643 C C . ARG A 1 80 ? -3.189 -1.333 -9.617 1.00 96.50 80 ARG A C 1
ATOM 645 O O . ARG A 1 80 ? -3.773 -0.730 -8.719 1.00 96.50 80 ARG A O 1
ATOM 652 N N . SER A 1 81 ? -2.468 -2.427 -9.405 1.00 98.06 81 SER A N 1
ATOM 653 C CA . SER A 1 81 ? -2.300 -3.092 -8.116 1.00 98.06 81 SER A CA 1
ATOM 654 C C . SER A 1 81 ? -0.823 -3.324 -7.820 1.00 98.06 81 SER A C 1
ATOM 656 O O . SER A 1 81 ? -0.123 -3.958 -8.612 1.00 98.06 81 SER A O 1
ATOM 658 N N . LEU A 1 82 ? -0.361 -2.852 -6.668 1.00 97.81 82 LEU A N 1
ATOM 659 C CA . LEU A 1 82 ? 1.024 -2.991 -6.229 1.00 97.81 82 LEU A CA 1
ATOM 660 C C . LEU A 1 82 ? 1.078 -3.741 -4.899 1.00 97.81 82 LEU A C 1
ATOM 662 O O . LEU A 1 82 ? 0.388 -3.385 -3.950 1.00 97.81 82 LEU A O 1
ATOM 666 N N . SER A 1 83 ? 1.908 -4.776 -4.833 1.00 97.94 83 SER A N 1
ATOM 667 C CA . SER A 1 83 ? 2.223 -5.493 -3.601 1.00 97.94 83 SER A CA 1
ATOM 668 C C . SER A 1 83 ? 3.723 -5.488 -3.406 1.00 97.94 83 SER A C 1
ATOM 670 O O . SER A 1 83 ? 4.451 -5.868 -4.326 1.00 97.94 83 SER A O 1
ATOM 672 N N . ILE A 1 84 ? 4.182 -5.111 -2.219 1.00 95.50 84 ILE A N 1
ATOM 673 C CA . ILE A 1 84 ? 5.598 -5.190 -1.894 1.00 95.50 84 ILE A CA 1
ATOM 674 C C . ILE A 1 84 ? 5.793 -5.758 -0.499 1.00 95.50 84 ILE A C 1
ATOM 676 O O . ILE A 1 84 ? 5.186 -5.289 0.463 1.00 95.50 84 ILE A O 1
ATOM 680 N N . ASP A 1 85 ? 6.644 -6.770 -0.425 1.00 95.12 85 ASP A N 1
ATOM 681 C CA . ASP A 1 85 ? 7.152 -7.335 0.811 1.00 95.12 85 ASP A CA 1
ATOM 682 C C . ASP A 1 85 ? 8.574 -6.817 1.052 1.00 95.12 85 ASP A C 1
ATOM 684 O O . ASP A 1 85 ? 9.458 -7.006 0.218 1.00 95.12 85 ASP A O 1
ATOM 688 N N . PHE A 1 86 ? 8.770 -6.126 2.168 1.00 92.00 86 PHE A N 1
ATOM 689 C CA . PHE A 1 86 ? 10.047 -5.622 2.658 1.00 92.00 86 PHE A CA 1
ATOM 690 C C . PHE A 1 86 ? 10.406 -6.227 4.022 1.00 92.00 86 PHE A C 1
ATOM 692 O O . PHE A 1 86 ? 11.248 -5.672 4.714 1.00 92.00 86 PHE A O 1
ATOM 699 N N . GLN A 1 87 ? 9.796 -7.343 4.441 1.00 92.31 87 GLN A N 1
ATOM 700 C CA . GLN A 1 87 ? 10.022 -7.939 5.765 1.00 92.31 87 GLN A CA 1
ATOM 701 C C . GLN A 1 87 ? 11.506 -8.213 6.051 1.00 92.31 87 GLN A C 1
ATOM 703 O O . GLN A 1 87 ? 11.964 -8.043 7.178 1.00 92.31 87 GLN A O 1
ATOM 708 N N . GLU A 1 88 ? 12.258 -8.629 5.032 1.00 90.94 88 GLU A N 1
ATOM 709 C CA . GLU A 1 88 ? 13.694 -8.900 5.137 1.00 90.94 88 GLU A CA 1
ATOM 710 C C . GLU A 1 88 ? 14.566 -7.659 4.860 1.00 90.94 88 GLU A C 1
ATOM 712 O O . GLU A 1 88 ? 15.791 -7.743 4.918 1.00 90.94 88 GLU A O 1
ATOM 717 N N . CYS A 1 89 ? 13.973 -6.511 4.524 1.00 85.69 89 CYS A N 1
ATOM 718 C CA . CYS A 1 89 ? 14.679 -5.305 4.100 1.00 85.69 89 CYS A CA 1
ATOM 719 C C . CYS A 1 89 ? 14.638 -4.231 5.197 1.00 85.69 89 CYS A C 1
ATOM 721 O O . CYS A 1 89 ? 13.571 -3.790 5.612 1.00 85.69 89 CYS A O 1
ATOM 723 N N . SER A 1 90 ? 15.807 -3.781 5.654 1.00 72.94 90 SER A N 1
ATOM 724 C CA . SER A 1 90 ? 15.938 -2.874 6.804 1.00 72.94 90 SER A CA 1
ATOM 725 C C . SER A 1 90 ? 15.721 -1.387 6.496 1.00 72.94 90 SER A C 1
ATOM 727 O O . SER A 1 90 ? 15.551 -0.605 7.427 1.00 72.94 90 SER A O 1
ATOM 729 N N . ASP A 1 91 ? 15.716 -0.981 5.223 1.00 72.38 91 ASP A N 1
ATOM 730 C CA . ASP A 1 91 ? 15.531 0.421 4.819 1.00 72.38 91 ASP A CA 1
ATOM 731 C C . ASP A 1 91 ? 14.497 0.549 3.686 1.00 72.38 91 ASP A C 1
ATOM 733 O O . ASP A 1 91 ? 14.851 0.630 2.500 1.00 72.38 91 ASP A O 1
ATOM 737 N N . PRO A 1 92 ? 13.195 0.540 4.022 1.00 70.38 92 PRO A N 1
ATOM 738 C CA . PRO A 1 92 ? 12.153 0.780 3.043 1.00 70.38 92 PRO A CA 1
ATOM 739 C C . PRO A 1 92 ? 12.143 2.265 2.641 1.00 70.38 92 PRO A C 1
ATOM 741 O O . PRO A 1 92 ? 11.638 3.136 3.357 1.00 70.38 92 PRO A O 1
ATOM 744 N N . PHE A 1 93 ? 12.591 2.549 1.412 1.00 80.56 93 PHE A N 1
ATOM 745 C CA . PHE A 1 93 ? 12.501 3.871 0.759 1.00 80.56 93 PHE A CA 1
ATOM 746 C C . PHE A 1 93 ? 11.066 4.433 0.689 1.00 80.56 93 PHE A C 1
ATOM 748 O O . PHE A 1 93 ? 10.853 5.606 0.377 1.00 80.56 93 PHE A O 1
ATOM 755 N N . LEU A 1 94 ? 10.055 3.608 0.983 1.00 80.88 94 LEU A N 1
ATOM 756 C CA . LEU A 1 94 ? 8.639 3.968 0.977 1.00 80.88 94 LEU A CA 1
ATOM 757 C C . LEU A 1 94 ? 8.325 5.201 1.821 1.00 80.88 94 LEU A C 1
ATOM 759 O O . LEU A 1 94 ? 7.450 5.983 1.454 1.00 80.88 94 LEU A O 1
ATOM 763 N N . SER A 1 95 ? 9.029 5.394 2.937 1.00 75.62 95 SER A N 1
ATOM 764 C CA . SER A 1 95 ? 8.747 6.522 3.823 1.00 75.62 95 SER A CA 1
ATOM 765 C C . SER A 1 95 ? 9.120 7.886 3.221 1.00 75.62 95 SER A C 1
ATOM 767 O O . SER A 1 95 ? 8.525 8.898 3.590 1.00 75.62 95 SER A O 1
ATOM 769 N N . SER A 1 96 ? 10.050 7.914 2.260 1.00 79.62 96 SER A N 1
ATOM 770 C CA . SER A 1 96 ? 10.442 9.101 1.486 1.00 79.62 96 SER A CA 1
ATOM 771 C C . SER A 1 96 ? 9.843 9.144 0.078 1.00 79.62 96 SER A C 1
ATOM 773 O O . SER A 1 96 ? 10.014 10.148 -0.620 1.00 79.62 96 SER A O 1
ATOM 775 N N . LEU A 1 97 ? 9.144 8.086 -0.348 1.00 88.44 97 LEU A N 1
ATOM 776 C CA . LEU A 1 97 ? 8.589 7.975 -1.691 1.00 88.44 97 LEU A CA 1
ATOM 777 C C . LEU A 1 97 ? 7.633 9.142 -1.970 1.00 88.44 97 LEU A C 1
ATOM 779 O O . LEU A 1 97 ? 6.694 9.404 -1.223 1.00 88.44 97 LEU A O 1
ATOM 783 N N . LYS A 1 98 ? 7.851 9.838 -3.087 1.00 89.25 98 LYS A N 1
ATOM 784 C CA . LYS A 1 98 ? 6.935 10.855 -3.618 1.00 89.25 98 LYS A CA 1
ATOM 785 C C . LYS A 1 98 ? 6.383 10.352 -4.943 1.00 89.25 98 LYS A C 1
ATOM 787 O O . LYS A 1 98 ? 7.039 10.479 -5.971 1.00 89.25 98 LYS A O 1
ATOM 792 N N . ALA A 1 99 ? 5.193 9.764 -4.903 1.00 86.69 99 ALA A N 1
ATOM 793 C CA . ALA A 1 99 ? 4.566 9.156 -6.070 1.00 86.69 99 ALA A CA 1
ATOM 794 C C . ALA A 1 99 ? 3.082 9.551 -6.161 1.00 86.69 99 ALA A C 1
ATOM 796 O O . ALA A 1 99 ? 2.217 8.755 -5.798 1.00 86.69 99 ALA A O 1
ATOM 797 N N . PRO A 1 100 ? 2.763 10.783 -6.605 1.00 86.50 100 PRO A N 1
ATOM 798 C CA . PRO A 1 100 ? 1.395 11.104 -6.984 1.00 86.50 100 PRO A CA 1
ATOM 799 C C . PRO A 1 100 ? 1.018 10.288 -8.227 1.00 86.50 100 PRO A C 1
ATOM 801 O O . PRO A 1 100 ? 1.803 10.151 -9.167 1.00 86.50 100 PRO A O 1
ATOM 804 N N . GLY A 1 101 ? -0.188 9.742 -8.242 1.00 93.94 101 GLY A N 1
ATOM 805 C CA . GLY A 1 101 ? -0.679 8.916 -9.339 1.00 93.94 101 GLY A CA 1
ATOM 806 C C . GLY A 1 101 ? -1.836 8.055 -8.875 1.00 93.94 101 GLY A C 1
ATOM 807 O O . GLY A 1 101 ? -2.470 8.384 -7.875 1.00 93.94 101 GLY A O 1
ATOM 808 N N . SER A 1 102 ? -2.124 6.964 -9.579 1.00 95.25 102 SER A N 1
ATOM 809 C CA . SER A 1 102 ? -3.280 6.130 -9.259 1.00 95.25 102 SER A CA 1
ATOM 810 C C . SER A 1 102 ? -2.901 4.673 -9.039 1.00 95.25 102 SER A C 1
ATOM 812 O O . SER A 1 102 ? -2.196 4.054 -9.833 1.00 95.25 102 SER A O 1
ATOM 814 N N . LEU A 1 103 ? -3.429 4.119 -7.953 1.00 97.50 103 LEU A N 1
ATOM 815 C CA . LEU A 1 103 ? -3.471 2.692 -7.667 1.00 97.50 103 LEU A CA 1
ATOM 816 C C . LEU A 1 103 ? -4.883 2.379 -7.195 1.00 97.50 103 LEU A C 1
ATOM 818 O O . LEU A 1 103 ? -5.443 3.154 -6.434 1.00 97.50 103 LEU A O 1
ATOM 822 N N . ALA A 1 104 ? -5.434 1.239 -7.603 1.00 97.94 104 ALA A N 1
ATOM 823 C CA . ALA A 1 104 ? -6.666 0.722 -7.013 1.00 97.94 104 ALA A CA 1
ATOM 824 C C . ALA A 1 104 ? -6.391 -0.115 -5.759 1.00 97.94 104 ALA A C 1
ATOM 826 O O . ALA A 1 104 ? -7.209 -0.123 -4.844 1.00 97.94 104 ALA A O 1
ATOM 827 N N . SER A 1 105 ? -5.244 -0.800 -5.706 1.00 98.50 105 SER A N 1
ATOM 828 C CA . SER A 1 105 ? -4.877 -1.685 -4.598 1.00 98.50 105 SER A CA 1
ATOM 829 C C . SER A 1 105 ? -3.403 -1.517 -4.237 1.00 98.50 105 SER A C 1
ATOM 831 O O . SER A 1 105 ? -2.533 -1.549 -5.116 1.00 98.50 105 SER A O 1
ATOM 833 N N . LEU A 1 106 ? -3.127 -1.355 -2.944 1.00 98.00 106 LEU A N 1
ATOM 834 C CA . LEU A 1 106 ? -1.781 -1.319 -2.384 1.00 98.00 106 LEU A CA 1
ATOM 835 C C . LEU A 1 106 ? -1.669 -2.325 -1.237 1.00 98.00 106 LEU A C 1
ATOM 837 O O . LEU A 1 106 ? -2.459 -2.298 -0.295 1.00 98.00 106 LEU A O 1
ATOM 841 N N . LYS A 1 107 ? -0.661 -3.197 -1.305 1.00 97.69 107 LYS A N 1
ATOM 842 C CA . LYS A 1 107 ? -0.327 -4.144 -0.237 1.00 97.69 107 LYS A CA 1
ATOM 843 C C . LYS A 1 107 ? 1.119 -3.958 0.181 1.00 97.69 107 LYS A C 1
ATOM 845 O O . LYS A 1 107 ? 2.009 -4.068 -0.660 1.00 97.69 107 LYS A O 1
ATOM 850 N N . LEU A 1 108 ? 1.346 -3.687 1.457 1.00 95.88 108 LEU A N 1
ATOM 851 C CA . LEU A 1 108 ? 2.677 -3.518 2.024 1.00 95.88 108 LEU A CA 1
ATOM 852 C C . LEU A 1 108 ? 2.872 -4.508 3.164 1.00 95.88 108 LEU A C 1
ATOM 854 O O . LEU A 1 108 ? 1.994 -4.654 4.017 1.00 95.88 108 LEU A O 1
ATOM 858 N N . ARG A 1 109 ? 4.029 -5.168 3.167 1.00 94.88 109 ARG A N 1
ATOM 859 C CA . ARG A 1 109 ? 4.474 -6.018 4.266 1.00 94.88 109 ARG A CA 1
ATOM 860 C C . ARG A 1 109 ? 5.880 -5.643 4.719 1.00 94.88 109 ARG A C 1
ATOM 862 O O . ARG A 1 109 ? 6.713 -5.318 3.876 1.00 94.88 109 ARG A O 1
ATOM 869 N N . GLY A 1 110 ? 6.125 -5.706 6.023 1.00 92.50 110 GLY A N 1
ATOM 870 C CA . GLY A 1 110 ? 7.410 -5.382 6.644 1.00 92.50 110 GLY A CA 1
ATOM 871 C C . GLY A 1 110 ? 7.398 -4.046 7.379 1.00 92.50 110 GLY A C 1
ATOM 872 O O . GLY A 1 110 ? 6.546 -3.194 7.126 1.00 92.50 110 GLY A O 1
ATOM 873 N N . ASN A 1 111 ? 8.352 -3.873 8.296 1.00 89.44 111 ASN A N 1
ATOM 874 C CA . ASN A 1 111 ? 8.392 -2.746 9.225 1.00 89.44 111 ASN A CA 1
ATOM 875 C C . ASN A 1 111 ? 8.548 -1.409 8.484 1.00 89.44 111 ASN A C 1
ATOM 877 O O . ASN A 1 111 ? 9.558 -1.167 7.829 1.00 89.44 111 ASN A O 1
ATOM 881 N N . LEU A 1 112 ? 7.555 -0.526 8.608 1.00 85.00 112 LEU A N 1
ATOM 882 C CA . LEU A 1 112 ? 7.563 0.787 7.958 1.00 85.00 112 LEU A CA 1
ATOM 883 C C . LEU A 1 112 ? 8.089 1.897 8.876 1.00 85.00 112 LEU A C 1
ATOM 885 O O . LEU A 1 112 ? 8.474 2.959 8.383 1.00 85.00 112 LEU A O 1
ATOM 889 N N . GLY A 1 113 ? 8.055 1.692 10.198 1.00 79.50 113 GLY A N 1
ATOM 890 C CA . GLY A 1 113 ? 8.359 2.675 11.248 1.00 79.50 113 GLY A CA 1
ATOM 891 C C . GLY A 1 113 ? 7.401 3.877 11.314 1.00 79.50 113 GLY A C 1
ATOM 892 O O . GLY A 1 113 ? 7.082 4.368 12.393 1.00 79.50 113 GLY A O 1
ATOM 893 N N . ARG A 1 114 ? 6.913 4.356 10.164 1.00 82.44 114 ARG A N 1
ATOM 894 C CA . ARG A 1 114 ? 5.983 5.477 9.998 1.00 82.44 114 ARG A CA 1
ATOM 895 C C . ARG A 1 114 ? 5.057 5.259 8.808 1.00 82.44 114 ARG A C 1
ATOM 897 O O . ARG A 1 114 ? 5.432 4.605 7.836 1.00 82.44 114 ARG A O 1
ATOM 904 N N . PHE A 1 115 ? 3.867 5.854 8.855 1.00 86.38 115 PHE A N 1
ATOM 905 C CA . PHE A 1 115 ? 2.907 5.745 7.763 1.00 86.38 115 PHE A CA 1
ATOM 906 C C . PHE A 1 115 ? 3.436 6.456 6.504 1.00 86.38 115 PHE A C 1
ATOM 908 O O . PHE A 1 115 ? 3.742 7.654 6.569 1.00 86.38 115 PHE A O 1
ATOM 915 N N . PRO A 1 116 ? 3.550 5.762 5.354 1.00 88.50 116 PRO A N 1
ATOM 916 C CA . PRO A 1 116 ? 4.037 6.379 4.128 1.00 88.50 116 PRO A CA 1
ATOM 917 C C . PRO A 1 116 ? 3.050 7.419 3.583 1.00 88.50 116 PRO A C 1
ATOM 919 O O . PRO A 1 116 ?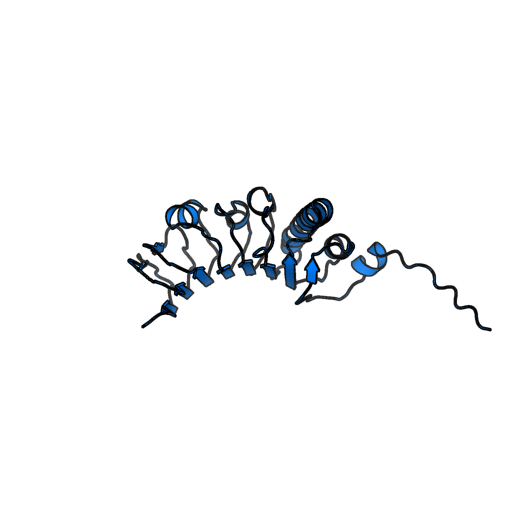 1.995 7.095 3.042 1.00 88.50 116 PRO A O 1
ATOM 922 N N . GLN A 1 117 ? 3.426 8.695 3.667 1.00 87.88 117 GLN A N 1
ATOM 923 C CA . GLN A 1 117 ? 2.572 9.836 3.306 1.00 87.88 117 GLN A CA 1
ATOM 924 C C . GLN A 1 117 ? 2.209 9.909 1.813 1.00 87.88 117 GLN A C 1
ATOM 926 O O . GLN A 1 117 ? 1.364 10.704 1.413 1.00 87.88 117 GLN A O 1
ATOM 931 N N . PHE A 1 118 ? 2.840 9.109 0.949 1.00 90.62 118 PHE A N 1
ATOM 932 C CA . PHE A 1 118 ? 2.410 9.014 -0.446 1.00 90.62 118 PHE A CA 1
ATOM 933 C C . PHE A 1 118 ? 1.073 8.286 -0.591 1.00 90.62 118 PHE A C 1
ATOM 935 O O . PHE A 1 118 ? 0.371 8.542 -1.562 1.00 90.62 118 PHE A O 1
ATOM 942 N N . ILE A 1 119 ? 0.707 7.416 0.361 1.00 92.62 119 ILE A N 1
ATOM 943 C CA . ILE A 1 119 ? -0.529 6.625 0.302 1.00 92.62 119 ILE A CA 1
ATOM 944 C C . ILE A 1 119 ? -1.748 7.551 0.276 1.00 92.62 119 ILE A C 1
ATOM 946 O O . ILE A 1 119 ? -2.657 7.331 -0.518 1.00 92.62 119 ILE A O 1
ATOM 950 N N . THR A 1 120 ? -1.734 8.640 1.051 1.00 89.69 120 THR A N 1
ATOM 951 C CA . THR A 1 120 ? -2.802 9.656 1.040 1.00 89.69 120 THR A CA 1
ATOM 952 C C . THR A 1 120 ? -2.799 10.568 -0.176 1.00 89.69 120 THR A C 1
ATOM 954 O O . THR A 1 120 ? -3.749 11.312 -0.391 1.00 89.69 120 THR A O 1
ATOM 957 N N . LYS A 1 121 ? -1.764 10.487 -1.016 1.00 90.75 121 LYS A N 1
ATOM 958 C CA . LYS A 1 121 ? -1.672 11.206 -2.294 1.00 90.75 121 LYS A CA 1
ATOM 959 C C . LYS A 1 121 ? -2.038 10.327 -3.492 1.00 90.75 121 LYS A C 1
ATOM 961 O O . LYS A 1 121 ? -1.952 10.795 -4.628 1.00 90.75 121 LYS A O 1
ATOM 966 N N . LEU A 1 122 ? -2.398 9.060 -3.266 1.00 93.69 122 LEU A N 1
ATOM 967 C CA . LEU A 1 122 ? -2.840 8.158 -4.323 1.00 93.69 122 LEU A CA 1
ATOM 968 C C . LEU A 1 122 ? -4.290 8.448 -4.706 1.00 93.69 122 LEU A C 1
ATOM 970 O O . LEU A 1 122 ? -5.196 8.446 -3.877 1.00 93.69 122 LEU A O 1
ATOM 974 N N . ASN A 1 123 ? -4.519 8.603 -6.002 1.00 91.88 123 ASN A N 1
ATOM 975 C CA . ASN A 1 123 ? -5.845 8.715 -6.579 1.00 91.88 123 ASN A CA 1
ATOM 976 C C . ASN A 1 123 ? -6.484 7.327 -6.686 1.00 91.88 123 ASN A C 1
ATOM 978 O O . ASN A 1 123 ? -5.873 6.404 -7.234 1.00 91.88 123 ASN A O 1
ATOM 982 N N . ARG A 1 124 ? -7.757 7.214 -6.287 1.00 93.00 124 ARG A N 1
ATOM 983 C CA . ARG A 1 124 ? -8.594 6.011 -6.471 1.00 93.00 124 ARG A CA 1
ATOM 984 C C . ARG A 1 124 ? -8.107 4.771 -5.717 1.00 93.00 124 ARG A C 1
ATOM 986 O O . ARG A 1 124 ? -8.423 3.660 -6.134 1.00 93.00 124 ARG A O 1
ATOM 993 N N . LEU A 1 125 ? -7.370 4.941 -4.619 1.00 96.75 125 LEU A N 1
ATOM 994 C CA . LEU A 1 125 ? -7.000 3.814 -3.769 1.00 96.75 125 LEU A CA 1
ATOM 995 C C . LEU A 1 125 ? -8.262 3.251 -3.116 1.00 96.75 125 LEU A C 1
ATOM 997 O O . LEU A 1 125 ? -8.869 3.912 -2.276 1.00 96.75 125 LEU A O 1
ATOM 1001 N N . GLU A 1 126 ? -8.671 2.055 -3.538 1.00 97.62 126 GLU A N 1
ATOM 1002 C CA . GLU A 1 126 ? -9.870 1.373 -3.043 1.00 97.62 126 GLU A CA 1
ATOM 1003 C C . GLU A 1 126 ? -9.536 0.284 -2.020 1.00 97.62 126 GLU A C 1
ATOM 1005 O O . GLU A 1 126 ? -10.339 0.032 -1.123 1.00 97.62 126 GLU A O 1
ATOM 1010 N N . GLU A 1 127 ? -8.363 -0.344 -2.127 1.00 98.31 127 GLU A N 1
ATOM 1011 C CA . GLU A 1 127 ? -7.889 -1.391 -1.220 1.00 98.31 127 GLU A CA 1
ATOM 1012 C C . GLU A 1 127 ? -6.507 -1.053 -0.654 1.00 98.31 127 GLU A C 1
ATOM 1014 O O . GLU A 1 127 ? -5.557 -0.797 -1.398 1.00 98.31 127 GLU A O 1
ATOM 1019 N N . LEU A 1 128 ? -6.389 -1.126 0.670 1.00 97.00 128 LEU A N 1
ATOM 1020 C CA . LEU A 1 128 ? -5.132 -1.006 1.394 1.00 97.00 128 LEU A CA 1
ATOM 1021 C C . LEU A 1 128 ? -4.966 -2.211 2.319 1.00 97.00 128 LEU A C 1
ATOM 1023 O O . LEU A 1 128 ? -5.811 -2.473 3.174 1.00 97.00 128 LEU A O 1
ATOM 1027 N N . CYS A 1 129 ? -3.861 -2.932 2.148 1.00 96.38 129 CYS A N 1
ATOM 1028 C CA . CYS A 1 129 ? -3.461 -4.028 3.020 1.00 96.38 129 CYS A CA 1
ATOM 1029 C C . CYS A 1 129 ? -2.101 -3.713 3.639 1.00 96.38 129 CYS A C 1
ATOM 1031 O O . CYS A 1 129 ? -1.128 -3.513 2.913 1.00 96.38 129 CYS A O 1
ATOM 1033 N N . LEU A 1 130 ? -2.029 -3.718 4.964 1.00 94.25 130 LEU A N 1
ATOM 1034 C CA . LEU A 1 130 ? -0.797 -3.535 5.724 1.00 94.25 130 LEU A CA 1
ATOM 1035 C C . LEU A 1 130 ? -0.577 -4.777 6.585 1.00 94.25 130 LEU A C 1
ATOM 1037 O O . LEU A 1 130 ? -1.509 -5.251 7.234 1.00 94.25 130 LEU A O 1
ATOM 1041 N N . SER A 1 131 ? 0.628 -5.338 6.529 1.00 93.69 131 SER A N 1
ATOM 1042 C CA . SER A 1 131 ? 1.007 -6.528 7.290 1.00 93.69 131 SER A CA 1
ATOM 1043 C C . SER A 1 131 ? 2.367 -6.340 7.945 1.00 93.69 131 SER A C 1
ATOM 1045 O O . SER A 1 131 ? 3.323 -5.990 7.258 1.00 93.69 131 SER A O 1
ATOM 1047 N N . SER A 1 132 ? 2.483 -6.659 9.231 1.00 92.56 132 SER A N 1
ATOM 1048 C CA . SER A 1 132 ? 3.766 -6.661 9.949 1.00 92.56 132 SER A CA 1
ATOM 1049 C C . SER A 1 132 ? 4.511 -5.328 9.797 1.00 92.56 132 SER A C 1
ATOM 1051 O O . SER A 1 132 ? 5.716 -5.295 9.549 1.00 92.56 132 SER A O 1
ATOM 1053 N N . THR A 1 133 ? 3.771 -4.219 9.848 1.00 89.50 133 THR A N 1
ATOM 1054 C CA . THR A 1 133 ? 4.294 -2.880 9.565 1.00 89.50 133 THR A CA 1
ATOM 1055 C C . THR A 1 133 ? 4.793 -2.153 10.798 1.00 89.50 133 THR A C 1
ATOM 1057 O O . THR A 1 133 ? 5.458 -1.122 10.656 1.00 89.50 133 THR A O 1
ATOM 1060 N N . SER A 1 134 ? 4.487 -2.681 11.989 1.00 84.69 134 SER A N 1
ATOM 1061 C CA . SER A 1 134 ? 4.814 -2.061 13.278 1.00 84.69 134 SER A CA 1
ATOM 1062 C C . SER A 1 134 ? 4.252 -0.639 13.419 1.00 84.69 134 SER A C 1
ATOM 1064 O O . SER A 1 134 ? 4.722 0.145 14.243 1.00 84.69 134 SER A O 1
ATOM 1066 N N . LEU A 1 135 ? 3.251 -0.277 12.607 1.00 79.94 135 LEU A N 1
ATOM 1067 C CA . LEU A 1 135 ? 2.612 1.027 12.680 1.00 79.94 135 LEU A CA 1
ATOM 1068 C C . LEU A 1 135 ? 1.736 1.086 13.927 1.00 79.94 135 LEU A C 1
ATOM 1070 O O . LEU A 1 135 ? 0.749 0.365 14.050 1.00 79.94 135 LEU A O 1
ATOM 1074 N N . SER A 1 136 ? 2.083 1.982 14.848 1.00 67.19 136 SER A N 1
ATOM 1075 C CA . SER A 1 136 ? 1.245 2.245 16.012 1.00 67.19 136 SER A CA 1
ATOM 1076 C C . SER A 1 136 ? -0.035 2.994 15.615 1.00 67.19 136 SER A C 1
ATOM 1078 O O . SER A 1 136 ? -0.090 3.702 14.603 1.00 67.19 136 SER A O 1
ATOM 1080 N N . ARG A 1 137 ? -1.072 2.878 16.454 1.00 63.53 137 ARG A N 1
ATOM 1081 C CA . ARG A 1 137 ? -2.395 3.516 16.305 1.00 63.53 137 ARG A CA 1
ATOM 1082 C C . ARG A 1 137 ? -2.347 4.948 15.761 1.00 63.53 137 ARG A C 1
ATOM 1084 O O . ARG A 1 137 ? -3.004 5.264 14.771 1.00 63.53 137 ARG A O 1
ATOM 1091 N N . GLY A 1 138 ? -1.595 5.826 16.430 1.00 61.47 138 GLY A N 1
ATOM 1092 C CA . GLY A 1 138 ? -1.560 7.255 16.103 1.00 61.47 138 GLY A CA 1
ATOM 1093 C C . GLY A 1 138 ? -0.929 7.534 14.740 1.00 61.47 138 GLY A C 1
ATOM 1094 O O . GLY A 1 138 ? -1.273 8.508 14.075 1.00 61.47 138 GLY A O 1
ATOM 1095 N N . VAL A 1 139 ? -0.046 6.649 14.287 1.00 63.22 139 VAL A N 1
ATOM 1096 C CA . VAL A 1 139 ? 0.686 6.799 13.032 1.00 63.22 139 VAL A CA 1
ATOM 1097 C C . VAL A 1 139 ? -0.197 6.454 11.827 1.00 63.22 139 VAL A C 1
ATOM 1099 O O . VAL A 1 139 ? -0.116 7.139 10.812 1.00 63.22 139 VAL A O 1
ATOM 1102 N N . LEU A 1 140 ? -1.089 5.461 11.941 1.00 69.06 140 LEU A N 1
ATOM 1103 C CA . LEU A 1 140 ? -2.056 5.139 10.879 1.00 69.06 140 LEU A CA 1
ATOM 1104 C C . LEU A 1 140 ? -3.075 6.269 10.673 1.00 69.06 140 LEU A C 1
ATOM 1106 O O . LEU A 1 140 ? -3.330 6.670 9.540 1.00 69.06 140 LEU A O 1
ATOM 1110 N N . LEU A 1 141 ? -3.632 6.801 11.765 1.00 64.44 141 LEU A N 1
ATOM 1111 C CA . LEU A 1 141 ? -4.685 7.825 11.718 1.00 64.44 141 LEU A CA 1
ATOM 1112 C C . LEU A 1 141 ? -4.145 9.223 11.377 1.00 64.44 141 LEU A C 1
ATOM 1114 O O . LEU A 1 141 ? -4.824 10.000 10.711 1.00 64.44 141 LEU A O 1
ATOM 1118 N N . SER A 1 142 ? -2.896 9.528 11.747 1.00 64.56 142 SER A N 1
ATOM 1119 C CA . SER A 1 142 ? -2.201 10.751 11.302 1.00 64.56 142 SER A CA 1
ATOM 1120 C C . SER A 1 142 ? -1.760 10.709 9.836 1.00 64.56 142 SER A C 1
ATOM 1122 O O . SER A 1 142 ? -1.301 11.720 9.306 1.00 64.56 142 SER A O 1
ATOM 1124 N N . GLY A 1 143 ? -1.913 9.564 9.160 1.00 65.88 143 GLY A N 1
ATOM 1125 C CA . GLY A 1 143 ? -1.588 9.403 7.745 1.00 65.88 143 GLY A CA 1
ATOM 1126 C C . GLY A 1 143 ? -2.363 10.346 6.826 1.00 65.88 143 GLY A C 1
ATOM 1127 O O . GLY A 1 143 ? -1.864 10.695 5.758 1.00 65.88 143 GLY A O 1
ATOM 1128 N N . GLY A 1 144 ? -3.543 10.789 7.265 1.00 77.88 144 GLY A N 1
ATOM 1129 C CA . GLY A 1 144 ? -4.457 11.657 6.534 1.00 77.88 144 GLY A CA 1
ATOM 1130 C C . GLY A 1 144 ? -5.720 10.918 6.089 1.00 77.88 144 GLY A C 1
ATOM 1131 O O . GLY A 1 144 ? -5.939 9.750 6.407 1.00 77.88 144 GLY A O 1
ATOM 1132 N N . ARG A 1 145 ? -6.574 11.627 5.355 1.00 88.88 145 ARG A N 1
ATOM 1133 C CA . ARG A 1 145 ? -7.880 11.139 4.908 1.00 88.88 145 ARG A CA 1
ATOM 1134 C C . ARG A 1 145 ? -7.755 10.341 3.606 1.00 88.88 145 ARG A C 1
ATOM 1136 O O . ARG A 1 145 ? -7.113 10.792 2.663 1.00 88.88 145 ARG A O 1
ATOM 1143 N N . LEU A 1 146 ? -8.378 9.164 3.551 1.00 92.50 146 LEU A N 1
ATOM 1144 C CA . LEU A 1 146 ? -8.417 8.286 2.378 1.00 92.50 146 LEU A CA 1
ATOM 1145 C C . LEU A 1 146 ? -9.844 8.200 1.827 1.00 92.50 146 LEU A C 1
ATOM 1147 O O . LEU A 1 146 ? -10.595 7.270 2.124 1.00 92.50 146 LEU A O 1
ATOM 1151 N N . ASP A 1 147 ? -10.212 9.181 1.003 1.00 92.12 147 ASP A N 1
ATOM 1152 C CA . ASP A 1 147 ? -11.591 9.384 0.545 1.00 92.12 147 ASP A CA 1
ATOM 1153 C C . ASP A 1 147 ? -12.190 8.203 -0.221 1.00 92.12 147 ASP A C 1
ATOM 1155 O O . ASP A 1 147 ? -13.376 7.910 -0.088 1.00 92.12 147 ASP A O 1
ATOM 1159 N N . THR A 1 148 ? -11.382 7.521 -1.030 1.00 95.19 148 THR A N 1
ATOM 1160 C CA . THR A 1 148 ? -11.840 6.460 -1.939 1.00 95.19 148 THR A CA 1
ATOM 1161 C C . THR A 1 148 ? -11.687 5.053 -1.374 1.00 95.19 148 THR A C 1
ATOM 1163 O O . THR A 1 148 ? -12.100 4.095 -2.031 1.00 95.19 148 THR A O 1
ATOM 1166 N N . LEU A 1 149 ? -11.095 4.911 -0.183 1.00 96.44 149 LEU A N 1
ATOM 1167 C CA . LEU A 1 149 ? -10.779 3.605 0.379 1.00 96.44 149 LEU A CA 1
ATOM 1168 C C . LEU A 1 149 ? -12.064 2.867 0.753 1.00 96.44 149 LEU A C 1
ATOM 1170 O O . LEU A 1 149 ? -12.850 3.335 1.572 1.00 96.44 149 LEU A O 1
ATOM 1174 N N . LYS A 1 150 ? -12.258 1.691 0.156 1.00 97.19 150 LYS A N 1
ATOM 1175 C CA . LYS A 1 150 ? -13.411 0.810 0.387 1.00 97.19 150 LYS A CA 1
ATOM 1176 C C . LYS A 1 150 ? -13.043 -0.374 1.275 1.00 97.19 150 LYS A C 1
ATOM 1178 O O . LYS A 1 150 ? -13.906 -0.866 2.003 1.00 97.19 150 LYS A O 1
ATOM 1183 N N . TYR A 1 151 ? -11.788 -0.819 1.220 1.00 97.31 151 TYR A N 1
ATOM 1184 C CA . TYR A 1 151 ? -11.301 -2.018 1.893 1.00 97.31 151 TYR A CA 1
ATOM 1185 C C . TYR A 1 151 ? -10.005 -1.734 2.645 1.00 97.31 151 TYR A C 1
ATOM 1187 O O . TYR A 1 151 ? -8.997 -1.367 2.039 1.00 97.31 151 TYR A O 1
ATOM 1195 N N . LEU A 1 152 ? -10.032 -1.955 3.957 1.00 94.12 152 LEU A N 1
ATOM 1196 C CA . LEU A 1 152 ? -8.856 -1.880 4.814 1.00 94.12 152 LEU A CA 1
ATOM 1197 C C . LEU A 1 152 ? -8.580 -3.254 5.423 1.00 94.12 152 LEU A C 1
ATOM 1199 O O . LEU A 1 152 ? -9.455 -3.829 6.069 1.00 94.12 152 LEU A O 1
ATOM 1203 N N . LYS A 1 153 ? -7.362 -3.766 5.231 1.00 94.19 153 LYS A N 1
ATOM 1204 C CA . LYS A 1 153 ? -6.866 -4.967 5.907 1.00 94.19 153 LYS A CA 1
ATOM 1205 C C . LYS A 1 153 ? -5.609 -4.641 6.704 1.00 94.19 153 LYS A C 1
ATOM 1207 O O . LYS A 1 153 ? -4.635 -4.163 6.126 1.00 94.19 153 LYS A O 1
ATOM 1212 N N . LEU A 1 154 ? -5.632 -4.929 8.000 1.00 91.75 154 LEU A N 1
ATOM 1213 C CA . LEU A 1 154 ? -4.501 -4.777 8.912 1.00 91.75 154 LEU A CA 1
ATOM 1214 C C . LEU A 1 154 ? -4.175 -6.138 9.526 1.00 91.75 154 LEU A C 1
ATOM 1216 O O . LEU A 1 154 ? -5.066 -6.810 10.043 1.00 91.75 154 LEU A O 1
ATOM 1220 N N . ILE A 1 155 ? -2.911 -6.540 9.430 1.00 91.75 155 ILE A N 1
ATOM 1221 C CA . ILE A 1 155 ? -2.383 -7.776 10.012 1.00 91.75 155 ILE A CA 1
ATOM 1222 C C . ILE A 1 155 ? -1.154 -7.397 10.831 1.00 91.75 155 ILE A C 1
ATOM 1224 O O . ILE A 1 155 ? -0.121 -7.052 10.264 1.00 91.75 155 ILE A O 1
ATOM 1228 N N . GLU A 1 156 ? -1.247 -7.438 12.148 1.00 90.19 156 GLU A N 1
ATOM 1229 C CA . GLU A 1 156 ? -0.135 -7.096 13.037 1.00 90.19 156 GLU A CA 1
ATOM 1230 C C . GLU A 1 156 ? -0.026 -8.140 14.143 1.00 90.19 156 GLU A C 1
ATOM 1232 O O . GLU A 1 156 ? -0.994 -8.840 14.435 1.00 90.19 156 GLU A O 1
ATOM 1237 N N . ASP A 1 157 ? 1.142 -8.238 14.779 1.00 88.25 157 ASP A N 1
ATOM 1238 C CA . ASP A 1 157 ? 1.294 -9.131 15.931 1.00 88.25 157 ASP A CA 1
ATOM 1239 C C . ASP A 1 157 ? 0.351 -8.696 17.053 1.00 88.25 157 ASP A C 1
ATOM 1241 O O . ASP A 1 157 ? -0.393 -9.495 17.604 1.00 88.25 157 ASP A O 1
ATOM 1245 N N . ASN A 1 158 ? 0.309 -7.397 17.334 1.00 84.19 158 ASN A N 1
ATOM 1246 C CA . ASN A 1 158 ? -0.557 -6.829 18.352 1.00 84.19 158 ASN A CA 1
ATOM 1247 C C . ASN A 1 158 ? -1.341 -5.669 17.744 1.00 84.19 158 ASN A C 1
ATOM 1249 O O . ASN A 1 158 ? -0.772 -4.620 17.427 1.00 84.19 158 ASN A O 1
ATOM 1253 N N . ILE A 1 159 ? -2.653 -5.846 17.590 1.00 79.94 159 ILE A N 1
ATOM 1254 C CA . ILE A 1 159 ? -3.553 -4.737 17.281 1.00 79.94 159 ILE A CA 1
ATOM 1255 C C . ILE A 1 159 ? -3.958 -4.114 18.616 1.00 79.94 159 ILE A C 1
ATOM 1257 O O . ILE A 1 159 ? -4.856 -4.596 19.303 1.00 79.94 159 ILE A O 1
ATOM 1261 N N . GLY A 1 160 ? -3.243 -3.053 18.995 1.00 73.25 160 GLY A N 1
ATOM 1262 C CA . GLY A 1 160 ? -3.592 -2.231 20.154 1.00 73.25 160 GLY A CA 1
ATOM 1263 C C . GLY A 1 160 ? -4.846 -1.378 19.914 1.00 73.25 160 GLY A C 1
ATOM 1264 O O . GLY A 1 160 ? -5.471 -1.498 18.854 1.00 73.25 160 GLY A O 1
ATOM 1265 N N . PRO A 1 161 ? -5.170 -0.459 20.848 1.00 74.44 161 PRO A N 1
ATOM 1266 C CA . PRO A 1 161 ? -6.351 0.385 20.739 1.00 74.44 161 PRO A CA 1
ATOM 1267 C C . PRO A 1 161 ? -6.418 1.035 19.362 1.00 74.44 161 PRO A C 1
ATOM 1269 O O . PRO A 1 161 ? -5.464 1.685 18.942 1.00 74.44 161 PRO A O 1
ATOM 1272 N N . LEU A 1 162 ? -7.516 0.873 18.637 1.00 78.31 162 LEU A N 1
ATOM 1273 C CA . LEU A 1 162 ? -7.652 1.376 17.271 1.00 78.31 162 LEU A CA 1
ATOM 1274 C C . LEU A 1 162 ? -9.024 2.000 17.123 1.00 78.31 162 LEU A C 1
ATOM 1276 O O . LEU A 1 162 ? -10.026 1.335 17.349 1.00 78.31 162 LEU A O 1
ATOM 1280 N N . GLU A 1 163 ? -9.064 3.273 16.729 1.00 78.19 163 GLU A N 1
ATOM 1281 C CA . GLU A 1 163 ? -10.326 3.962 16.487 1.00 78.19 163 GLU A CA 1
ATOM 1282 C C . GLU A 1 163 ? -10.458 4.319 15.011 1.00 78.19 163 GLU A C 1
ATOM 1284 O O . GLU A 1 163 ? -9.779 5.213 14.509 1.00 78.19 163 GLU A O 1
ATOM 1289 N N . ILE A 1 164 ? -11.325 3.599 14.304 1.00 81.75 164 ILE A N 1
ATOM 1290 C CA . ILE A 1 164 ? -11.588 3.847 12.885 1.00 81.75 164 ILE A CA 1
ATOM 1291 C C . ILE A 1 164 ? -12.825 4.728 12.788 1.00 81.75 164 ILE A C 1
ATOM 1293 O O . ILE A 1 164 ? -13.899 4.348 13.254 1.00 81.75 164 ILE A O 1
ATOM 1297 N N . ARG A 1 165 ? -12.677 5.901 12.169 1.00 83.75 165 ARG A N 1
ATOM 1298 C CA . ARG A 1 165 ? -13.755 6.887 12.065 1.00 83.75 165 ARG A CA 1
ATOM 1299 C C . ARG A 1 165 ? -13.994 7.358 10.634 1.00 83.75 165 ARG A C 1
ATOM 1301 O O . ARG A 1 165 ? -13.076 7.353 9.808 1.00 83.75 165 ARG A O 1
ATOM 1308 N N . HIS A 1 166 ? -15.223 7.789 10.357 1.00 86.38 166 HIS A N 1
ATOM 1309 C CA . HIS A 1 166 ? -15.656 8.245 9.036 1.00 86.38 166 HIS A CA 1
ATOM 1310 C C . HIS A 1 166 ? -14.862 9.446 8.507 1.00 86.38 166 HIS A C 1
ATOM 1312 O O . HIS A 1 166 ? -14.659 9.535 7.298 1.00 86.38 166 HIS A O 1
ATOM 1318 N N . GLU A 1 167 ? -14.355 10.341 9.363 1.00 87.94 167 GLU A N 1
ATOM 1319 C CA . GLU A 1 167 ? -13.557 11.482 8.902 1.00 87.94 167 GLU A CA 1
ATOM 1320 C C . GLU A 1 167 ? -12.263 11.063 8.193 1.00 87.94 167 GLU A C 1
ATOM 1322 O O . GLU A 1 167 ? -11.832 11.766 7.277 1.00 87.94 167 GLU A O 1
ATOM 1327 N N . HIS A 1 168 ? -11.693 9.911 8.565 1.00 87.44 168 HIS A N 1
ATOM 1328 C CA . HIS A 1 168 ? -10.477 9.357 7.971 1.00 87.44 168 HIS A CA 1
ATOM 1329 C C . HIS A 1 168 ? -10.784 8.480 6.750 1.00 87.44 168 HIS A C 1
ATOM 1331 O O . HIS A 1 168 ? -10.029 8.494 5.779 1.00 87.44 168 HIS A O 1
ATOM 1337 N N . PHE A 1 169 ? -11.895 7.735 6.781 1.00 91.12 169 PHE A N 1
ATOM 1338 C CA . PHE A 1 169 ? -12.244 6.746 5.756 1.00 91.12 169 PHE A CA 1
ATOM 1339 C C . PHE A 1 169 ? -13.728 6.843 5.361 1.00 91.12 169 PHE A C 1
ATOM 1341 O O . PHE A 1 169 ? -14.537 5.977 5.710 1.00 91.12 169 PHE A O 1
ATOM 1348 N N . PRO A 1 170 ? -14.128 7.893 4.628 1.00 92.69 170 PRO A N 1
ATOM 1349 C CA . PRO A 1 170 ? -15.539 8.188 4.399 1.00 92.69 170 PRO A CA 1
ATOM 1350 C C . PRO A 1 170 ? -16.255 7.132 3.550 1.00 92.69 170 PRO A C 1
ATOM 1352 O O . PRO A 1 170 ? -17.441 6.891 3.758 1.00 92.69 170 PRO A O 1
ATOM 1355 N N . SER A 1 171 ? -15.537 6.471 2.635 1.00 95.44 171 SER A N 1
ATOM 1356 C CA . SER A 1 171 ? -16.079 5.451 1.723 1.00 95.44 171 SER A CA 1
ATOM 1357 C C . SER A 1 171 ? -15.882 4.012 2.206 1.00 95.44 171 SER A C 1
ATOM 1359 O O . SER A 1 171 ? -16.104 3.079 1.428 1.00 95.44 171 SER A O 1
ATOM 1361 N N . LEU A 1 172 ? -15.442 3.809 3.451 1.00 95.19 172 LEU A N 1
ATOM 1362 C CA . LEU A 1 172 ? -15.038 2.494 3.940 1.00 95.19 172 LEU A CA 1
ATOM 1363 C C . LEU A 1 172 ? -16.230 1.539 4.024 1.00 95.19 172 LEU A C 1
ATOM 1365 O O . LEU A 1 172 ? -17.255 1.849 4.628 1.00 95.19 172 LEU A O 1
ATOM 1369 N N . ARG A 1 173 ? -16.080 0.361 3.412 1.00 96.38 173 ARG A N 1
ATOM 1370 C CA . ARG A 1 173 ? -17.135 -0.659 3.310 1.00 96.38 173 ARG A CA 1
ATOM 1371 C C . ARG A 1 173 ? -16.779 -1.964 3.983 1.00 96.38 173 ARG A C 1
ATOM 1373 O O . ARG A 1 173 ? -17.694 -2.645 4.447 1.00 96.38 173 ARG A O 1
ATOM 1380 N N . ARG A 1 174 ? -15.497 -2.339 4.007 1.00 95.56 174 ARG A N 1
ATOM 1381 C CA . ARG A 1 174 ? -15.039 -3.519 4.743 1.00 95.56 174 ARG A CA 1
ATOM 1382 C C . ARG A 1 174 ? -13.753 -3.258 5.497 1.00 95.56 174 ARG A C 1
ATOM 1384 O O . ARG A 1 174 ? -12.836 -2.618 4.977 1.00 95.56 174 ARG A O 1
ATOM 1391 N N . ILE A 1 175 ? -13.701 -3.826 6.691 1.00 91.62 175 ILE A N 1
ATOM 1392 C CA . ILE A 1 175 ? -12.540 -3.797 7.568 1.00 91.62 175 ILE A CA 1
ATOM 1393 C C . ILE A 1 175 ? -12.189 -5.232 7.935 1.00 91.62 175 ILE A C 1
ATOM 1395 O O . ILE A 1 175 ? -13.067 -6.014 8.306 1.00 91.62 175 ILE A O 1
ATOM 1399 N N . TRP A 1 176 ? -10.902 -5.556 7.843 1.00 92.12 176 TRP A N 1
ATOM 1400 C CA . TRP A 1 176 ? -10.362 -6.828 8.291 1.00 92.12 176 TRP A CA 1
ATOM 1401 C C . TRP A 1 176 ? -9.152 -6.595 9.191 1.00 92.12 176 TRP A C 1
ATOM 1403 O O . TRP A 1 176 ? -8.124 -6.101 8.731 1.00 92.12 176 TRP A O 1
ATOM 1413 N N . LEU A 1 177 ? -9.290 -6.934 10.467 1.00 90.00 177 LEU A N 1
ATOM 1414 C CA . LEU A 1 177 ? -8.261 -6.782 11.489 1.00 90.00 177 LEU A CA 1
ATOM 1415 C C . LEU A 1 177 ? -7.834 -8.167 11.962 1.00 90.00 177 LEU A C 1
ATOM 1417 O O . LEU A 1 177 ? -8.682 -8.977 12.336 1.00 90.00 177 LEU A O 1
ATOM 1421 N N . ILE A 1 178 ? -6.535 -8.436 11.906 1.00 89.50 178 ILE A N 1
ATOM 1422 C CA . ILE A 1 178 ? -5.937 -9.693 12.348 1.00 89.50 178 ILE A CA 1
ATOM 1423 C C . ILE A 1 178 ? -4.805 -9.360 13.321 1.00 89.50 178 ILE A C 1
ATOM 1425 O O . ILE A 1 178 ? -3.800 -8.779 12.911 1.00 89.50 178 ILE A O 1
ATOM 1429 N N . GLY A 1 179 ? -5.005 -9.690 14.595 1.00 88.19 179 GLY A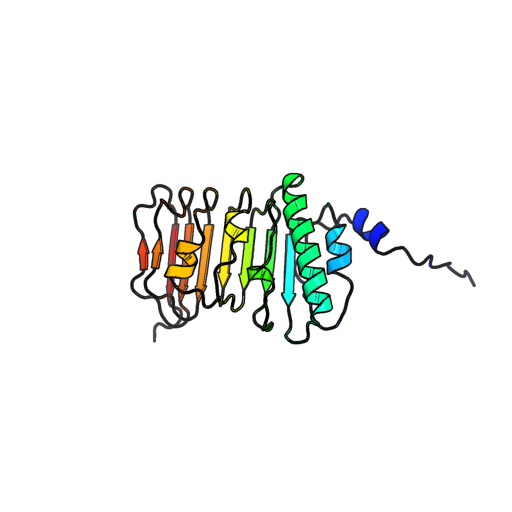 N 1
ATOM 1430 C CA . GLY A 1 179 ? -3.983 -9.629 15.637 1.00 88.19 179 GLY A CA 1
ATOM 1431 C C . GLY A 1 179 ? -3.406 -11.020 15.869 1.00 88.19 179 GLY A C 1
ATOM 1432 O O . GLY A 1 179 ? -4.145 -11.906 16.293 1.00 88.19 179 GLY A O 1
ATOM 1433 N N . ALA A 1 180 ? -2.127 -11.247 15.569 1.00 82.50 180 ALA A N 1
ATOM 1434 C CA . ALA A 1 180 ? -1.544 -12.586 15.708 1.00 82.50 180 ALA A CA 1
ATOM 1435 C C . ALA A 1 180 ? -1.443 -13.028 17.181 1.00 82.50 180 ALA A C 1
ATOM 1437 O O . ALA A 1 180 ? -1.661 -14.193 17.487 1.00 82.50 180 ALA A O 1
ATOM 1438 N N . GLN A 1 181 ? -1.134 -12.083 18.072 1.00 83.56 181 GLN A N 1
ATOM 1439 C CA . GLN A 1 181 ? -0.960 -12.263 19.517 1.00 83.56 181 GLN A CA 1
ATOM 1440 C C . GLN A 1 181 ? -2.051 -11.566 20.340 1.00 83.56 181 GLN A C 1
ATOM 1442 O O . GLN A 1 181 ? -2.414 -12.020 21.422 1.00 83.56 181 GLN A O 1
ATOM 1447 N N . SER A 1 182 ? -2.551 -10.417 19.879 1.00 79.81 182 SER A N 1
ATOM 1448 C CA . SER A 1 182 ? -3.616 -9.719 20.598 1.00 79.81 182 SER A CA 1
ATOM 1449 C C . SER A 1 182 ? -4.433 -8.767 19.733 1.00 79.81 182 SER A C 1
ATOM 1451 O O . SER A 1 182 ? -3.955 -8.203 18.741 1.00 79.81 182 SER A O 1
ATOM 1453 N N . LEU A 1 183 ? -5.682 -8.567 20.161 1.00 78.81 183 LEU A N 1
ATOM 1454 C CA . LEU A 1 183 ? -6.605 -7.565 19.644 1.00 78.81 183 LEU A CA 1
ATOM 1455 C C . LEU A 1 183 ? -7.295 -6.888 20.839 1.00 78.81 183 LEU A C 1
ATOM 1457 O O . LEU A 1 183 ? -8.143 -7.491 21.495 1.00 78.81 183 LEU A O 1
ATOM 1461 N N . HIS A 1 184 ? -6.914 -5.644 21.138 1.00 72.31 184 HIS A N 1
ATOM 1462 C CA . HIS A 1 184 ? -7.387 -4.899 22.310 1.00 72.31 184 HIS A CA 1
ATOM 1463 C C . HIS A 1 184 ? -7.950 -3.528 21.924 1.00 72.31 184 HIS A C 1
ATOM 1465 O O . HIS A 1 184 ? -7.400 -2.849 21.060 1.00 72.31 184 HIS A O 1
ATOM 1471 N N . ASP A 1 185 ? -9.032 -3.109 22.591 1.00 73.19 185 ASP A N 1
ATOM 1472 C CA . ASP A 1 185 ? -9.608 -1.756 22.510 1.00 73.19 185 ASP A CA 1
ATOM 1473 C C . ASP A 1 185 ? -9.853 -1.241 21.078 1.00 73.19 185 ASP A C 1
ATOM 1475 O O . ASP A 1 185 ? -9.633 -0.068 20.748 1.00 73.19 185 ASP A O 1
ATOM 1479 N N . VAL A 1 186 ? -10.316 -2.129 20.196 1.00 72.75 186 VAL A N 1
ATOM 1480 C CA . VAL A 1 186 ? -10.727 -1.759 18.841 1.00 72.75 186 VAL A CA 1
ATOM 1481 C C . VAL A 1 186 ? -12.132 -1.168 18.892 1.00 72.75 186 VAL A C 1
ATOM 1483 O O . VAL A 1 186 ? -13.117 -1.871 19.111 1.00 72.75 186 VAL A O 1
ATOM 1486 N N . ALA A 1 187 ? -12.223 0.135 18.649 1.00 71.69 187 ALA A N 1
ATOM 1487 C CA . ALA A 1 187 ? -13.474 0.859 18.529 1.00 71.69 187 ALA A CA 1
ATOM 1488 C C . ALA A 1 187 ? -13.707 1.268 17.071 1.00 71.69 187 ALA A C 1
ATOM 1490 O O . ALA A 1 187 ? -12.868 1.883 16.410 1.00 71.69 187 ALA A O 1
ATOM 1491 N N . THR A 1 188 ? -14.891 0.975 16.555 1.00 69.25 188 THR A N 1
ATOM 1492 C CA . THR A 1 188 ? -15.363 1.587 15.313 1.00 69.25 188 THR A CA 1
ATOM 1493 C C . THR A 1 188 ? -16.264 2.751 15.681 1.00 69.25 188 THR A C 1
ATOM 1495 O O . THR A 1 188 ? -17.313 2.545 16.291 1.00 69.25 188 THR A O 1
ATOM 1498 N N . GLY A 1 189 ? -15.863 3.967 15.312 1.00 73.56 189 GLY A N 1
ATOM 1499 C CA . GLY A 1 189 ? -16.766 5.113 15.339 1.00 73.56 189 GLY A CA 1
ATOM 1500 C C . GLY A 1 189 ? -17.872 4.962 14.290 1.00 73.56 189 GLY A C 1
ATOM 1501 O O . GLY A 1 189 ? -18.014 3.921 13.643 1.00 73.56 189 GLY A O 1
ATOM 1502 N N . THR A 1 190 ? -18.653 6.019 14.072 1.00 79.56 190 THR A N 1
ATOM 1503 C CA . THR A 1 190 ? -19.686 6.018 13.028 1.00 79.56 190 THR A CA 1
ATOM 1504 C C . THR A 1 190 ? -19.050 5.752 11.664 1.00 79.56 190 THR A C 1
ATOM 1506 O O . THR A 1 190 ? -18.232 6.543 11.204 1.00 79.56 190 THR A O 1
ATOM 1509 N N . LEU A 1 191 ? -19.422 4.644 11.016 1.00 86.75 191 LEU A N 1
ATOM 1510 C CA . LEU A 1 191 ? -18.978 4.252 9.674 1.00 86.75 191 LEU A CA 1
ATOM 1511 C C . LEU A 1 191 ? -20.214 3.914 8.819 1.00 86.75 191 LEU A C 1
ATOM 1513 O O . LEU A 1 191 ? -20.588 2.747 8.705 1.00 86.75 191 LEU A O 1
ATOM 1517 N N . PRO A 1 192 ? -20.876 4.920 8.217 1.00 86.56 192 PRO A N 1
ATOM 1518 C CA . PRO A 1 192 ? -22.227 4.783 7.653 1.00 86.56 192 PRO A CA 1
ATOM 1519 C C . PRO A 1 192 ? -22.323 3.848 6.437 1.00 86.56 192 PRO A C 1
ATOM 1521 O O . PRO A 1 192 ? -23.420 3.489 6.017 1.00 86.56 192 PRO A O 1
ATOM 1524 N N . HIS A 1 193 ? -21.192 3.467 5.841 1.00 91.69 193 HIS A N 1
ATOM 1525 C CA . HIS A 1 193 ? -21.132 2.583 4.675 1.00 91.69 193 HIS A CA 1
ATOM 1526 C C . HIS A 1 193 ? -20.510 1.217 4.976 1.00 91.69 193 HIS A C 1
ATOM 1528 O O . HIS A 1 193 ? -20.326 0.423 4.047 1.00 91.69 193 HIS A O 1
ATOM 1534 N N . LEU A 1 194 ? -20.188 0.929 6.242 1.00 92.31 194 LEU A N 1
ATOM 1535 C CA . LEU A 1 194 ? -19.582 -0.335 6.633 1.00 92.31 194 LEU A CA 1
ATOM 1536 C C . LEU A 1 194 ? -20.594 -1.472 6.458 1.00 92.31 194 LEU A C 1
ATOM 1538 O O . LEU A 1 194 ? -21.656 -1.489 7.067 1.00 92.31 194 LEU A O 1
ATOM 1542 N N . THR A 1 195 ? -20.243 -2.426 5.603 1.00 93.12 195 THR A N 1
ATOM 1543 C CA . THR A 1 195 ? -21.071 -3.597 5.270 1.00 93.12 195 THR A CA 1
ATOM 1544 C C . THR A 1 195 ? -20.495 -4.898 5.812 1.00 93.12 195 THR A C 1
ATOM 1546 O O . THR A 1 195 ? -21.213 -5.882 5.931 1.00 93.12 195 THR A O 1
ATOM 1549 N N . SER A 1 196 ? -19.197 -4.931 6.122 1.00 91.25 196 SER A N 1
ATOM 1550 C CA . SER A 1 196 ? -18.537 -6.113 6.670 1.00 91.25 196 SER A CA 1
ATOM 1551 C C . SER A 1 196 ? -17.398 -5.699 7.598 1.00 91.25 196 SER A C 1
ATOM 1553 O O . SER A 1 196 ? -16.608 -4.803 7.293 1.00 91.25 196 SER A O 1
ATOM 1555 N N . HIS A 1 197 ? -17.337 -6.346 8.756 1.00 87.25 197 HIS A N 1
ATOM 1556 C CA . HIS A 1 197 ? -16.324 -6.118 9.772 1.00 87.25 197 HIS A CA 1
ATOM 1557 C C . HIS A 1 197 ? -15.854 -7.476 10.284 1.00 87.25 197 HIS A C 1
ATOM 1559 O O . HIS A 1 197 ? -16.652 -8.254 10.800 1.00 87.25 197 HIS A O 1
ATOM 1565 N N . HIS A 1 198 ? -14.570 -7.767 10.097 1.00 87.62 198 HIS A N 1
ATOM 1566 C CA . HIS A 1 198 ? -13.951 -9.014 10.526 1.00 87.62 198 HIS A CA 1
ATOM 1567 C C . HIS A 1 198 ? -12.799 -8.703 11.478 1.00 87.62 198 HIS A C 1
ATOM 1569 O O . HIS A 1 198 ? -11.872 -7.983 11.107 1.00 87.62 198 HIS A O 1
ATOM 1575 N N . MET A 1 199 ? -12.853 -9.274 12.677 1.00 83.94 199 MET A N 1
ATOM 1576 C CA . MET A 1 199 ? -11.798 -9.203 13.684 1.00 83.94 199 MET A CA 1
ATOM 1577 C C . MET A 1 199 ? -11.396 -10.627 14.048 1.00 83.94 199 MET A C 1
ATOM 1579 O O . MET A 1 199 ? -12.260 -11.442 14.366 1.00 83.94 199 MET A O 1
ATOM 1583 N N . ILE A 1 200 ? -10.107 -10.931 13.940 1.00 83.50 200 ILE A N 1
ATOM 1584 C CA . ILE A 1 200 ? -9.542 -12.250 14.229 1.00 83.50 200 ILE A CA 1
ATOM 1585 C C . ILE A 1 200 ? -8.354 -12.043 15.169 1.00 83.50 200 ILE A C 1
ATOM 1587 O O . ILE A 1 200 ? -7.470 -11.241 14.874 1.00 83.50 200 ILE A O 1
ATOM 1591 N N . CYS A 1 201 ? -8.350 -12.760 16.289 1.00 82.19 201 CYS A N 1
ATOM 1592 C CA . CYS A 1 201 ? -7.174 -12.943 17.134 1.00 82.19 201 CYS A CA 1
ATOM 1593 C C . CYS A 1 201 ? -6.700 -14.382 16.919 1.00 82.19 201 CYS A C 1
ATOM 1595 O O . CYS A 1 201 ? -7.499 -15.299 17.106 1.00 82.19 201 CYS A O 1
ATOM 1597 N N . GLU A 1 202 ? -5.472 -14.578 16.438 1.00 78.25 202 GLU A N 1
ATOM 1598 C CA . GLU A 1 202 ? -4.987 -15.921 16.075 1.00 78.25 202 GLU A CA 1
ATOM 1599 C C . GLU A 1 202 ? -4.500 -16.711 17.297 1.00 78.25 202 GLU A C 1
ATOM 1601 O O . GLU A 1 202 ? -4.685 -17.924 17.340 1.00 78.25 202 GLU A O 1
ATOM 1606 N N . SER A 1 203 ? -3.976 -16.037 18.324 1.00 69.50 203 SER A N 1
ATOM 1607 C CA . SER A 1 203 ? -3.739 -16.626 19.642 1.00 69.50 203 SER A CA 1
ATOM 1608 C C . SER A 1 203 ? -4.987 -16.476 20.518 1.00 69.50 203 SER A C 1
ATOM 1610 O O . SER A 1 203 ? -5.222 -15.438 21.143 1.00 69.50 203 SER A O 1
ATOM 1612 N N . LEU A 1 204 ? -5.820 -17.508 20.531 1.00 51.53 204 LEU A N 1
ATOM 1613 C CA . LEU A 1 204 ? -6.856 -17.711 21.542 1.00 51.53 204 LEU A CA 1
ATOM 1614 C C . LEU A 1 204 ? -6.479 -18.972 22.325 1.00 51.53 204 LEU A C 1
ATOM 1616 O O . LEU A 1 204 ? -7.174 -19.979 22.229 1.00 51.53 204 LEU A O 1
ATOM 1620 N N . ASP A 1 205 ? -5.350 -18.902 23.031 1.00 45.44 205 ASP A N 1
ATOM 1621 C CA . ASP A 1 205 ? -4.925 -19.898 24.020 1.00 45.44 205 ASP A CA 1
ATOM 1622 C C . ASP A 1 205 ? -4.995 -19.282 25.424 1.00 45.44 205 ASP A C 1
ATOM 1624 O O . ASP A 1 205 ? -4.496 -18.142 25.593 1.00 45.44 205 ASP A O 1
#

Organism: Hordeum vulgare subsp. vulgare (NCBI:txid112509)

InterPro domains:
  IPR032675 Leucine-rich repeat domain superfamily [G3DSA:3.80.10.10] (2-204)

Foldseek 3Di:
DPPDPPPPPDLLVCLLVDQAQEDAEDEAADDDDDLQSLLNNLNHQEDAYEYALRHDPVRLVSNLVSVLSQQASCQVPPAHEYAYECQRPDDNCQQVRARQHEYCYYHYHHAQVADRLNQQNHDNPAYYHYAQHPQDQVRVQVSAADANHAEYHYHHCEAEAHEAECRRYVNHAEYHYEHANYDYNDHYDDHPRHNYYHYYHNPPD

Sequence (205 aa):
LIEGDCVKANPEHLSKRSTLETLSGFVMGESEGFPQLMSHMKRLRKVKIWCKSTAKRRNLNQLEEAIKVFIRDGNEWPHRSLSIDFQECSDPFLSSLKAPGSLASLKLRGNLGRFPQFITKLNRLEELCL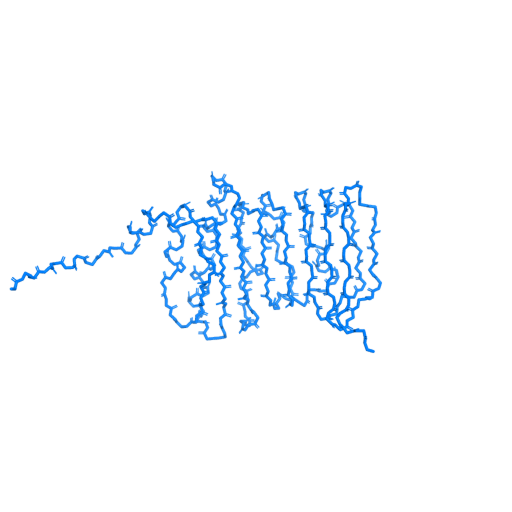SSTSLSRGVLLSGGRLDTLKYLKLIEDNIGPLEIRHEHFPSLRRIWLIGAQSLHDVATGTLPHLTSHHMICESLD

Secondary structure (DSSP, 8-state):
----------HHHHHHT----EEEEEEESS--SHHHHHTT-TT--EEEEEE-TT--HHHHHHHHHHHHHHHHTTTTS---EEEEE-TT-S--GGGT----EE-SEEEEES--SS--TTGGGEET--EEEEES----HHHHHTT---TT--EEEEEEEEE-SEEE-TTT-TT--EEEEEEEEEE--EEE---TT--EEEEEES---

pLDDT: mean 85.23, std 12.92, range [35.22, 98.5]